Protein AF-0000000083545538 (afdb_homodimer)

Foldseek 3Di:
DDKDKDWDAPVRLVVQLVCVQVVVVVVCVVVVQACDPCRGRDPDPDNDSVSVSVVCCVLHVDPPAKTWIFIDDPNHTFWIWIKGAPPVDPPVWRIEGPDTDGDPVCPPVCSRLVHVLNVVVVDFIKYKYWDAPDPVCVVVVVVVCVSVCVSQVNAWDWDWDDDPVGIIIMIIDGVVPSD/DDKDKDWDAPVRLVVQLVCVQVVVVVVCVVVVQFCDPCRGRDPDPDNDSVSVSVVCCVLHVDPPAKTWIFIDDPNHTFWIWIKGAPPVDPPVWRIEGPDTDGDPVCPPVCSRLVHVLNVVVVDFIKYKYWDAPDPVCVVVVVVVCVSLCVSQVNAWDWDWDDDPVGIIIMIIDGCVVSD

pLDDT: mean 94.79, std 6.89, range [55.84, 98.94]

Nearest PDB structures (foldseek):
  3exn-assembly1_A  TM=6.900E-01  e=9.903E-06  Thermus thermophilus HB8
  1j4j-assembly2_B  TM=6.412E-01  e=3.364E-05  Pseudomonas amygdali pv. tabaci
  5wif-assembly1_B  TM=6.287E-01  e=2.436E-04  Yersinia pestis
  4y49-assembly3_O  TM=6.185E-01  e=1.621E-04  Saccharomyces cerevisiae
  3g8w-assembly1_A  TM=6.342E-01  e=3.662E-04  Staphylococcus epidermidis ATCC 12228

Structure (mmCIF, N/CA/C/O backbone):
data_AF-0000000083545538-model_v1
#
loop_
_entity.id
_entity.type
_entity.pdbx_description
1 polymer Acetyltransferase
#
loop_
_atom_site.group_PDB
_atom_site.id
_atom_site.type_symbol
_atom_site.label_atom_id
_atom_site.label_alt_id
_atom_site.label_comp_id
_atom_site.label_asym_id
_atom_site.label_entity_id
_atom_site.label_seq_id
_atom_site.pdbx_PDB_ins_code
_atom_site.Cartn_x
_atom_site.Cartn_y
_atom_site.Cartn_z
_atom_site.occupancy
_atom_site.B_iso_or_equiv
_atom_site.auth_seq_id
_atom_site.auth_comp_id
_atom_site.auth_asym_id
_atom_site.auth_atom_id
_atom_site.pdbx_PDB_model_num
ATOM 1 N N . MET A 1 1 ? 21.719 -8.836 -10.055 1 89.44 1 MET A N 1
ATOM 2 C CA . MET A 1 1 ? 20.359 -9.008 -9.547 1 89.44 1 MET A CA 1
ATOM 3 C C . MET A 1 1 ? 19.938 -10.469 -9.617 1 89.44 1 MET A C 1
ATOM 5 O O . MET A 1 1 ? 19.906 -11.062 -10.695 1 89.44 1 MET A O 1
ATOM 9 N N . LYS A 1 2 ? 19.844 -11.102 -8.422 1 97.25 2 LYS A N 1
ATOM 10 C CA . LYS A 1 2 ? 19.406 -12.492 -8.344 1 97.25 2 LYS A CA 1
ATOM 11 C C . LYS A 1 2 ? 17.938 -12.594 -7.965 1 97.25 2 LYS A C 1
ATOM 13 O O . LYS A 1 2 ? 17.516 -12.086 -6.918 1 97.25 2 LYS A O 1
ATOM 18 N N . ILE A 1 3 ? 17.125 -13.227 -8.82 1 98.44 3 ILE A N 1
ATOM 19 C CA . ILE A 1 3 ? 15.695 -13.406 -8.586 1 98.44 3 ILE A CA 1
ATOM 20 C C . ILE A 1 3 ? 15.406 -14.867 -8.258 1 98.44 3 ILE A C 1
ATOM 22 O O . ILE A 1 3 ? 15.859 -15.773 -8.961 1 98.44 3 ILE A O 1
ATOM 26 N N . ASN A 1 4 ? 14.766 -15.141 -7.184 1 98.19 4 ASN A N 1
ATOM 27 C CA . ASN A 1 4 ? 14.375 -16.5 -6.836 1 98.19 4 ASN A CA 1
ATOM 28 C C . ASN A 1 4 ? 12.977 -16.547 -6.215 1 98.19 4 ASN A C 1
ATOM 30 O O . ASN A 1 4 ? 12.531 -15.555 -5.625 1 98.19 4 ASN A O 1
ATOM 34 N N . THR A 1 5 ? 12.281 -17.578 -6.398 1 98.75 5 THR A N 1
ATOM 35 C CA . THR A 1 5 ? 10.992 -17.859 -5.777 1 98.75 5 THR A CA 1
ATOM 36 C C . THR A 1 5 ? 11.102 -19.016 -4.793 1 98.75 5 THR A C 1
ATOM 38 O O . THR A 1 5 ? 11.664 -20.062 -5.117 1 98.75 5 THR A O 1
ATOM 41 N N . VAL A 1 6 ? 10.648 -18.781 -3.572 1 98.44 6 VAL A N 1
ATOM 42 C CA . VAL A 1 6 ? 10.781 -19.781 -2.52 1 98.44 6 VAL A CA 1
ATOM 43 C C . VAL A 1 6 ? 9.422 -20.031 -1.867 1 98.44 6 VAL A C 1
ATOM 45 O O . VAL A 1 6 ? 8.695 -19.094 -1.552 1 98.44 6 VAL A O 1
ATOM 48 N N . LEU A 1 7 ? 9.102 -21.344 -1.726 1 98.56 7 LEU A N 1
ATOM 49 C CA . LEU A 1 7 ? 7.863 -21.688 -1.037 1 98.56 7 LEU A CA 1
ATOM 50 C C . LEU A 1 7 ? 7.906 -21.234 0.417 1 98.56 7 LEU A C 1
ATOM 52 O O . LEU A 1 7 ? 8.852 -21.547 1.145 1 98.56 7 LEU A O 1
ATOM 56 N N . ALA A 1 8 ? 6.895 -20.422 0.787 1 98.25 8 ALA A N 1
ATOM 57 C CA . ALA A 1 8 ? 6.824 -19.969 2.176 1 98.25 8 ALA A CA 1
ATOM 58 C C . ALA A 1 8 ? 6.508 -21.141 3.111 1 98.25 8 ALA A C 1
ATOM 60 O O . ALA A 1 8 ? 5.891 -22.125 2.699 1 98.25 8 ALA A O 1
ATOM 61 N N . ASN A 1 9 ? 7.023 -21.062 4.301 1 94.62 9 ASN A N 1
ATOM 62 C CA . ASN A 1 9 ? 6.711 -22.016 5.367 1 94.62 9 ASN A CA 1
ATOM 63 C C . ASN A 1 9 ? 6.281 -21.297 6.645 1 94.62 9 ASN A C 1
ATOM 65 O O . ASN A 1 9 ? 5.992 -20.094 6.617 1 94.62 9 ASN A O 1
ATOM 69 N N . ASN A 1 10 ? 6.148 -22.031 7.715 1 92.19 10 ASN A N 1
ATOM 70 C CA . ASN A 1 10 ? 5.672 -21.453 8.969 1 92.19 10 ASN A CA 1
ATOM 71 C C . ASN A 1 10 ? 6.586 -20.328 9.453 1 92.19 10 ASN A C 1
ATOM 73 O O . ASN A 1 10 ? 6.121 -19.359 10.055 1 92.19 10 ASN A O 1
ATOM 77 N N . GLU A 1 11 ? 7.84 -20.469 9.133 1 94.62 11 GLU A N 1
ATOM 78 C CA . GLU A 1 11 ? 8.828 -19.5 9.609 1 94.62 11 GLU A CA 1
ATOM 79 C C . GLU A 1 11 ? 8.852 -18.25 8.727 1 94.62 11 GLU A C 1
ATOM 81 O O . GLU A 1 11 ? 9.297 -17.188 9.156 1 94.62 11 GLU A O 1
ATOM 86 N N . THR A 1 12 ? 8.375 -18.375 7.484 1 97.31 12 THR A N 1
ATOM 87 C CA . THR A 1 12 ? 8.508 -17.25 6.566 1 97.31 12 THR A CA 1
ATOM 88 C C . THR A 1 12 ? 7.141 -16.766 6.105 1 97.31 12 THR A C 1
ATOM 90 O O . THR A 1 12 ? 7.043 -15.859 5.273 1 97.31 12 THR A O 1
ATOM 93 N N . SER A 1 13 ? 6.055 -17.359 6.68 1 97.94 13 SER A N 1
ATOM 94 C CA . SER A 1 13 ? 4.703 -17 6.277 1 97.94 13 SER A CA 1
ATOM 95 C C . SER A 1 13 ? 4.434 -15.516 6.539 1 97.94 13 SER A C 1
ATOM 97 O O . SER A 1 13 ? 3.688 -14.875 5.793 1 97.94 13 SER A O 1
ATOM 99 N N . ASN A 1 14 ? 5.121 -14.977 7.578 1 97.94 14 ASN A N 1
ATOM 100 C CA . ASN A 1 14 ? 4.906 -13.578 7.949 1 97.94 14 ASN A CA 1
ATOM 101 C C . ASN A 1 14 ? 5.324 -12.633 6.828 1 97.94 14 ASN A C 1
ATOM 103 O O . ASN A 1 14 ? 4.785 -11.531 6.707 1 97.94 14 ASN A O 1
ATOM 107 N N . ILE A 1 15 ? 6.258 -13.016 6.02 1 98.44 15 ILE A N 1
ATOM 108 C CA . ILE A 1 15 ? 6.734 -12.164 4.938 1 98.44 15 ILE A CA 1
ATOM 109 C C . ILE A 1 15 ? 5.59 -11.867 3.971 1 98.44 15 ILE A C 1
ATOM 111 O 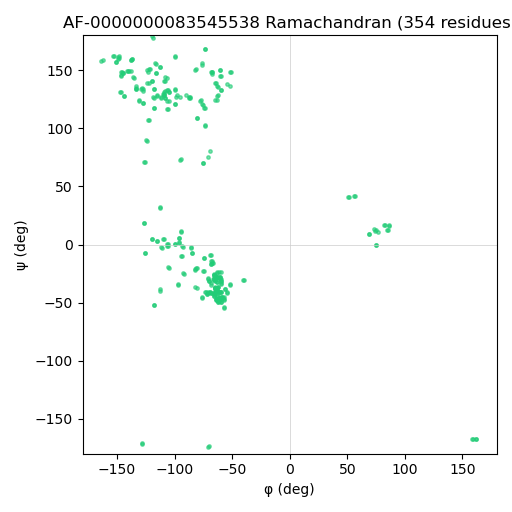O . ILE A 1 15 ? 5.355 -10.711 3.615 1 98.44 15 ILE A O 1
ATOM 115 N N . ILE A 1 16 ? 4.812 -12.883 3.586 1 98.69 16 ILE A N 1
ATOM 116 C CA . ILE A 1 16 ? 3.67 -12.695 2.697 1 98.69 16 ILE A CA 1
ATOM 117 C C . ILE A 1 16 ? 2.576 -11.906 3.422 1 98.69 16 ILE A C 1
ATOM 119 O O . ILE A 1 16 ? 2.002 -10.969 2.863 1 98.69 16 ILE A O 1
ATOM 123 N N . LYS A 1 17 ? 2.365 -12.25 4.656 1 98.31 17 LYS A N 1
ATOM 124 C CA . LYS A 1 17 ? 1.31 -11.609 5.434 1 98.31 17 LYS A CA 1
ATOM 125 C C . LYS A 1 17 ? 1.619 -10.133 5.66 1 98.31 17 LYS A C 1
ATOM 127 O O . LYS A 1 17 ? 0.707 -9.305 5.738 1 98.31 17 LYS A O 1
ATOM 132 N N . ASN A 1 18 ? 2.908 -9.781 5.727 1 98.5 18 ASN A N 1
ATOM 133 C CA . ASN A 1 18 ? 3.34 -8.398 5.906 1 98.5 18 ASN A CA 1
ATOM 134 C C . ASN A 1 18 ? 3.064 -7.559 4.664 1 98.5 18 ASN A C 1
ATOM 136 O O . ASN A 1 18 ? 2.791 -6.363 4.77 1 98.5 18 ASN A O 1
ATOM 140 N N . ILE A 1 19 ? 3.109 -8.172 3.459 1 98.44 19 ILE A N 1
ATOM 141 C CA . ILE A 1 19 ? 3.01 -7.34 2.266 1 98.44 19 ILE A CA 1
ATOM 142 C C . ILE A 1 19 ? 1.636 -7.516 1.625 1 98.44 19 ILE A C 1
ATOM 144 O O . ILE A 1 19 ? 1.286 -6.801 0.683 1 98.44 19 ILE A O 1
ATOM 148 N N . TYR A 1 20 ? 0.792 -8.398 2.232 1 98.38 20 TYR A N 1
ATOM 149 C CA . TYR A 1 20 ? -0.533 -8.688 1.695 1 98.38 20 TYR A CA 1
ATOM 150 C C . TYR A 1 20 ? -1.418 -7.445 1.74 1 98.38 20 TYR A C 1
ATOM 152 O O . TYR A 1 20 ? -2.098 -7.125 0.763 1 98.38 20 TYR A O 1
ATOM 160 N N . PRO A 1 21 ? -1.37 -6.645 2.852 1 98.12 21 PRO A N 1
ATOM 161 C CA . PRO A 1 21 ? -2.201 -5.438 2.844 1 98.12 21 PRO A CA 1
ATOM 162 C C . PRO A 1 21 ? -1.798 -4.453 1.749 1 98.12 21 PRO A C 1
ATOM 164 O O . PRO A 1 21 ? -2.645 -3.723 1.228 1 98.12 21 PRO A O 1
ATOM 167 N N . LEU A 1 22 ? -0.508 -4.414 1.437 1 98.56 22 LEU A N 1
ATOM 168 C CA . LEU A 1 22 ? -0.024 -3.551 0.365 1 98.56 22 LEU A CA 1
ATOM 169 C C . LEU A 1 22 ? -0.621 -3.963 -0.977 1 98.56 22 LEU A C 1
ATOM 171 O O . LEU A 1 22 ? -1.008 -3.109 -1.777 1 98.56 22 LEU A O 1
ATOM 175 N N . TYR A 1 23 ? -0.746 -5.293 -1.115 1 98.19 23 TYR A N 1
ATOM 176 C CA . TYR A 1 23 ? -1.358 -5.879 -2.301 1 98.19 23 TYR A CA 1
ATOM 177 C C . TYR A 1 23 ? -2.82 -5.465 -2.422 1 98.19 23 TYR A C 1
ATOM 179 O O . TYR A 1 23 ? -3.256 -5.008 -3.48 1 98.19 23 TYR A O 1
ATOM 187 N N . LEU A 1 24 ? -3.518 -5.566 -1.39 1 97.56 24 LEU A N 1
ATOM 188 C CA . LEU A 1 24 ? -4.938 -5.234 -1.391 1 97.56 24 LEU A CA 1
ATOM 189 C C . LEU A 1 24 ? -5.148 -3.75 -1.667 1 97.56 24 LEU A C 1
ATOM 191 O O . LEU A 1 24 ? -6.078 -3.375 -2.385 1 97.56 24 LEU A O 1
ATOM 195 N N . HIS A 1 25 ? -4.281 -2.951 -1.143 1 98.06 25 HIS A N 1
ATOM 196 C CA . HIS A 1 25 ? -4.355 -1.517 -1.396 1 98.06 25 HIS A CA 1
ATOM 197 C C . HIS A 1 25 ? -4.09 -1.201 -2.863 1 98.06 25 HIS A C 1
ATOM 199 O O . HIS A 1 25 ? -4.789 -0.38 -3.463 1 98.06 25 HIS A O 1
ATOM 205 N N . ASP A 1 26 ? -3.115 -1.844 -3.471 1 95.94 26 ASP A N 1
ATOM 206 C CA . ASP A 1 26 ? -2.848 -1.668 -4.895 1 95.94 26 ASP A CA 1
ATOM 207 C C . ASP A 1 26 ? -4.059 -2.064 -5.734 1 95.94 26 ASP A C 1
ATOM 209 O O . ASP A 1 26 ? -4.414 -1.368 -6.688 1 95.94 26 ASP A O 1
ATOM 213 N N . LEU A 1 27 ? -4.734 -3.174 -5.359 1 93.94 27 LEU A N 1
ATOM 214 C CA . LEU A 1 27 ? -5.902 -3.658 -6.082 1 93.94 27 LEU A CA 1
ATOM 215 C C . LEU A 1 27 ? -7.051 -2.656 -5.996 1 93.94 27 LEU A C 1
ATOM 217 O O . LEU A 1 27 ? -7.836 -2.521 -6.934 1 93.94 27 LEU A O 1
ATOM 221 N N . SER A 1 28 ? -7.102 -1.959 -4.914 1 94.31 28 SER A N 1
ATOM 222 C CA . SER A 1 28 ? -8.211 -1.039 -4.672 1 94.31 28 SER A CA 1
ATOM 223 C C . SER A 1 28 ? -8.203 0.114 -5.668 1 94.31 28 SER A C 1
ATOM 225 O O . SER A 1 28 ? -9.234 0.748 -5.902 1 94.31 28 SER A O 1
ATOM 227 N N . GLU A 1 29 ? -7.016 0.437 -6.191 1 88.19 29 GLU A N 1
ATOM 228 C CA . GLU A 1 29 ? -6.926 1.468 -7.219 1 88.19 29 GLU A CA 1
ATOM 229 C C . GLU A 1 29 ? -7.746 1.09 -8.453 1 88.19 29 GLU A C 1
ATOM 231 O O . GLU A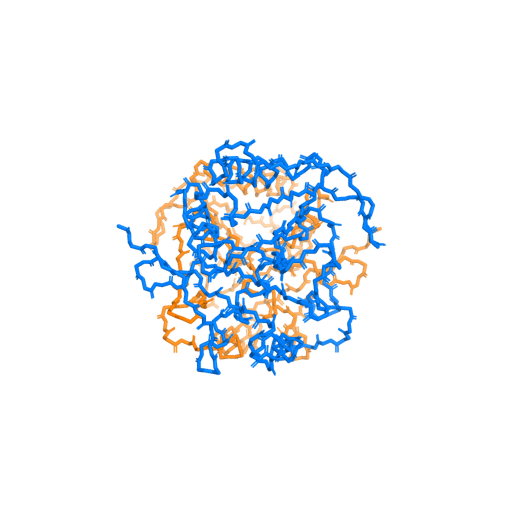 1 29 ? -8.328 1.956 -9.109 1 88.19 29 GLU A O 1
ATOM 236 N N . HIS A 1 30 ? -7.918 -0.217 -8.703 1 85.44 30 HIS A N 1
ATOM 237 C CA . HIS A 1 30 ? -8.578 -0.724 -9.898 1 85.44 30 HIS A CA 1
ATOM 238 C C . HIS A 1 30 ? -10.039 -1.052 -9.625 1 85.44 30 HIS A C 1
ATOM 240 O O . HIS A 1 30 ? -10.906 -0.818 -10.477 1 85.44 30 HIS A O 1
ATOM 246 N N . TYR A 1 31 ? -10.289 -1.504 -8.422 1 87.69 31 TYR A N 1
ATOM 247 C CA . TYR A 1 31 ? -11.617 -2.047 -8.141 1 87.69 31 TYR A CA 1
ATOM 248 C C . TYR A 1 31 ? -12.438 -1.076 -7.301 1 87.69 31 TYR A C 1
ATOM 250 O O . TYR A 1 31 ? -13.656 -1.206 -7.211 1 87.69 31 TYR A O 1
ATOM 258 N N . GLY A 1 32 ? -11.75 -0.181 -6.66 1 89.81 32 GLY A N 1
ATOM 259 C CA . GLY A 1 32 ? -12.445 0.835 -5.891 1 89.81 32 GLY A CA 1
ATOM 260 C C . GLY A 1 32 ? -12.812 0.376 -4.488 1 89.81 32 GLY A C 1
ATOM 261 O O . GLY A 1 32 ? -13.547 1.062 -3.777 1 89.81 32 GLY A O 1
ATOM 262 N N . ASP A 1 33 ? -12.211 -0.774 -4.082 1 93.56 33 ASP A N 1
ATOM 263 C CA . ASP A 1 33 ? -12.516 -1.287 -2.75 1 93.56 33 ASP A CA 1
ATOM 264 C C . ASP A 1 33 ? -12.031 -0.325 -1.668 1 93.56 33 ASP A C 1
ATOM 266 O O . ASP A 1 33 ? -10.945 0.246 -1.78 1 93.56 33 ASP A O 1
ATOM 270 N N . ILE A 1 34 ? -12.867 -0.185 -0.679 1 95.06 34 ILE A N 1
ATOM 271 C CA . ILE A 1 34 ? -12.484 0.652 0.455 1 95.06 34 ILE A CA 1
ATOM 272 C C . ILE A 1 34 ? -12.297 -0.216 1.697 1 95.06 34 ILE A C 1
ATOM 274 O O . ILE A 1 34 ? -12.859 -1.313 1.785 1 95.06 34 ILE A O 1
ATOM 278 N N . PRO A 1 35 ? -11.477 0.198 2.635 1 96.5 35 PRO A N 1
ATOM 279 C CA . PRO A 1 35 ? -11.289 -0.59 3.855 1 96.5 35 PRO A CA 1
ATOM 280 C C . PRO A 1 35 ? -12.484 -0.508 4.805 1 96.5 35 PRO A C 1
ATOM 282 O O . PRO A 1 35 ? -13.414 0.259 4.559 1 96.5 35 PRO A O 1
ATOM 285 N N . ASN A 1 36 ? -12.484 -1.359 5.789 1 96.94 36 ASN A N 1
ATOM 286 C CA . ASN A 1 36 ? -13.492 -1.323 6.844 1 96.94 36 ASN A CA 1
ATOM 287 C C . ASN A 1 36 ? -13.297 -0.118 7.762 1 96.94 36 ASN A C 1
ATOM 289 O O . ASN A 1 36 ? -12.469 0.75 7.484 1 96.94 36 ASN A O 1
ATOM 293 N N . GLU A 1 37 ? -14.039 -0.001 8.828 1 96.75 37 GLU A N 1
ATOM 294 C CA . GLU A 1 37 ? -14.086 1.183 9.68 1 96.75 37 GLU A CA 1
ATOM 295 C C . GLU A 1 37 ? -12.773 1.373 10.438 1 96.75 37 GLU A C 1
ATOM 297 O O . GLU A 1 37 ? -12.539 2.426 11.031 1 96.75 37 GLU A O 1
ATOM 302 N N . TYR A 1 38 ? -11.875 0.395 10.383 1 97.5 38 TYR A N 1
ATOM 303 C CA . TYR A 1 38 ? -10.586 0.487 11.062 1 97.5 38 TYR A CA 1
ATOM 304 C C . TYR A 1 38 ? -9.445 0.645 10.07 1 97.5 38 TYR A C 1
ATOM 306 O O . TYR A 1 38 ? -8.273 0.578 10.438 1 97.5 38 TYR A O 1
ATOM 314 N N . GLY A 1 39 ? -9.758 0.779 8.758 1 97.56 39 GLY A N 1
ATOM 315 C CA . GLY A 1 39 ? -8.719 0.984 7.754 1 97.56 39 GLY A CA 1
ATOM 316 C C . GLY A 1 39 ? -8.125 -0.311 7.234 1 97.56 39 GLY A C 1
ATOM 317 O O . GLY A 1 39 ? -7.027 -0.317 6.68 1 97.56 39 GLY A O 1
ATOM 318 N N . ILE A 1 40 ? -8.789 -1.396 7.469 1 97.56 40 ILE A N 1
ATOM 319 C CA . ILE A 1 40 ? -8.344 -2.715 7.031 1 97.56 40 ILE A CA 1
ATOM 320 C C . ILE A 1 40 ? -9.18 -3.176 5.844 1 97.56 40 ILE A C 1
ATOM 322 O O . ILE A 1 40 ? -10.406 -3.1 5.875 1 97.56 40 ILE A O 1
ATOM 326 N N . TYR A 1 41 ? -8.5 -3.648 4.793 1 96.81 41 TYR A N 1
ATOM 327 C CA . TYR A 1 41 ? -9.211 -4.141 3.619 1 96.81 41 TYR A CA 1
ATOM 328 C C . TYR A 1 41 ? -9.82 -5.512 3.885 1 96.81 41 TYR A C 1
ATOM 330 O O . TYR A 1 41 ? -9.344 -6.523 3.363 1 96.81 41 TYR A O 1
ATOM 338 N N . GLU A 1 42 ? -10.789 -5.566 4.676 1 93.94 42 GLU A N 1
ATOM 339 C CA . GLU A 1 42 ? -11.625 -6.711 5.023 1 93.94 42 GLU A CA 1
ATOM 340 C C . GLU A 1 42 ? -13.062 -6.285 5.297 1 93.94 42 GLU A C 1
ATOM 342 O O . GLU A 1 42 ? -13.305 -5.191 5.816 1 93.94 42 GLU A O 1
ATOM 347 N N . GLU A 1 43 ? -13.938 -7.164 4.906 1 89.5 43 GLU A N 1
ATOM 348 C CA . GLU A 1 43 ? -15.336 -6.859 5.172 1 89.5 43 GLU A CA 1
ATOM 349 C C . GLU A 1 43 ? -15.656 -6.977 6.66 1 89.5 43 GLU A C 1
ATOM 351 O O . GLU A 1 43 ? -16.391 -6.145 7.211 1 89.5 43 GLU A O 1
ATOM 356 N N . GLU A 1 44 ? -15.148 -7.996 7.281 1 90.62 44 GLU A N 1
ATOM 357 C CA . GLU A 1 44 ? -15.359 -8.203 8.711 1 90.62 44 GLU A CA 1
ATOM 358 C C . GLU A 1 44 ? -14.648 -7.137 9.531 1 90.62 44 GLU A C 1
ATOM 360 O O . GLU A 1 44 ? -13.625 -6.605 9.117 1 90.62 44 GLU A O 1
ATOM 365 N N . PRO A 1 45 ? -15.32 -6.848 10.641 1 92.06 45 PRO A N 1
ATOM 366 C CA . PRO A 1 45 ? -14.711 -5.824 11.492 1 92.06 45 PRO A CA 1
ATOM 367 C C . PRO A 1 45 ? -13.422 -6.305 12.164 1 92.06 45 PRO A C 1
ATOM 369 O O . PRO A 1 45 ? -13.461 -6.832 13.281 1 92.06 45 PRO A O 1
ATOM 372 N N . MET A 1 46 ? -12.422 -6.262 11.445 1 94.12 46 MET A N 1
ATOM 373 C CA . MET A 1 46 ? -11.086 -6.535 11.961 1 94.12 46 MET A CA 1
ATOM 374 C C . MET A 1 46 ? -10.375 -5.242 12.344 1 94.12 46 MET A C 1
ATOM 376 O O . MET A 1 46 ? -10.219 -4.344 11.516 1 94.12 46 MET A O 1
ATOM 380 N N . LYS A 1 47 ? -9.898 -5.203 13.539 1 96 47 LYS A N 1
ATOM 381 C CA . LYS A 1 47 ? -9.453 -3.928 14.094 1 96 47 LYS A CA 1
ATOM 382 C C . LYS A 1 47 ? -7.973 -3.689 13.828 1 96 47 LYS A C 1
ATOM 384 O O . LYS A 1 47 ? -7.512 -2.547 13.844 1 96 47 LYS A O 1
ATOM 389 N N . THR A 1 48 ? -7.223 -4.809 13.641 1 96.62 48 THR A N 1
ATOM 390 C CA . THR A 1 48 ? -5.777 -4.66 13.531 1 96.62 48 THR A CA 1
ATOM 391 C C . THR A 1 48 ? -5.23 -5.527 12.398 1 96.62 48 THR A C 1
ATOM 393 O O . THR A 1 48 ? -5.863 -6.512 12 1 96.62 48 THR A O 1
ATOM 396 N N . LEU A 1 49 ? -4.051 -5.188 11.914 1 95.94 49 LEU A N 1
ATOM 397 C CA . LEU A 1 49 ? -3.373 -5.969 10.883 1 95.94 49 LEU A CA 1
ATOM 398 C C . LEU A 1 49 ? -2.986 -7.348 11.414 1 95.94 49 LEU A C 1
ATOM 400 O O . LEU A 1 49 ? -2.971 -8.328 10.656 1 95.94 49 LEU A O 1
ATOM 404 N N . ALA A 1 50 ? -2.744 -7.453 12.688 1 94.5 50 ALA A N 1
ATOM 405 C CA . ALA A 1 50 ? -2.467 -8.742 13.312 1 94.5 50 ALA A CA 1
ATOM 406 C C . ALA A 1 50 ? -3.65 -9.695 13.148 1 94.5 50 ALA A C 1
ATOM 408 O O . ALA A 1 50 ? -3.467 -10.891 12.898 1 94.5 50 ALA A O 1
ATOM 409 N N . GLU A 1 51 ? -4.805 -9.156 13.312 1 95.06 51 GLU A N 1
ATOM 410 C CA . GLU A 1 51 ? -6.004 -9.969 13.125 1 95.06 51 GLU A CA 1
ATOM 411 C C . GLU A 1 51 ? -6.137 -10.422 11.672 1 95.06 51 GLU A C 1
ATOM 413 O O . GLU A 1 51 ? -6.57 -11.547 11.406 1 95.06 51 GLU A O 1
ATOM 418 N N . GLN A 1 52 ? -5.789 -9.602 10.75 1 94.88 52 GLN A N 1
ATOM 419 C CA . GLN A 1 52 ? -5.887 -9.93 9.328 1 94.88 52 GLN A CA 1
ATOM 420 C C . GLN A 1 52 ? -4.938 -11.062 8.961 1 94.88 52 GLN A C 1
ATOM 422 O O . GLN A 1 52 ? -5.203 -11.828 8.031 1 94.88 52 GLN A O 1
ATOM 427 N N . TYR A 1 53 ? -3.82 -11.219 9.734 1 94.56 53 TYR A N 1
ATOM 428 C CA . TYR A 1 53 ? -2.891 -12.328 9.531 1 94.56 53 TYR A CA 1
ATOM 429 C C . TYR A 1 53 ? -3.627 -13.656 9.508 1 94.56 53 TYR A C 1
ATOM 431 O O . TYR A 1 53 ? -3.287 -14.547 8.727 1 94.56 53 TYR A O 1
ATOM 439 N N . GLU A 1 54 ? -4.621 -13.711 10.289 1 93.06 54 GLU A N 1
ATOM 440 C CA . GLU A 1 54 ? -5.32 -14.984 10.469 1 93.06 54 GLU A CA 1
ATOM 441 C C . GLU A 1 54 ? -6.105 -15.359 9.219 1 93.06 54 GLU A C 1
ATOM 443 O O . GLU A 1 54 ? -6.277 -16.547 8.922 1 93.06 54 GLU A O 1
ATOM 448 N N . VAL A 1 55 ? -6.535 -14.383 8.492 1 92.75 55 VAL A N 1
ATOM 449 C CA . VAL A 1 55 ? -7.312 -14.594 7.277 1 92.75 55 VAL A CA 1
ATOM 450 C C . VAL A 1 55 ? -6.449 -15.297 6.23 1 92.75 55 VAL A C 1
ATOM 452 O O . VAL A 1 55 ? -6.953 -16.094 5.438 1 92.75 55 VAL A O 1
ATOM 455 N N . GLN A 1 56 ? -5.164 -15.117 6.293 1 94.25 56 GLN A N 1
ATOM 456 C CA . GLN A 1 56 ? -4.254 -15.633 5.277 1 94.25 56 GLN A CA 1
ATOM 457 C C . GLN A 1 56 ? -3.719 -17.016 5.668 1 94.25 56 GLN A C 1
ATOM 459 O O . GLN A 1 56 ? -2.996 -17.641 4.898 1 94.25 56 GLN A O 1
ATOM 464 N N . ASN A 1 57 ? -4.105 -17.5 6.82 1 95.81 57 ASN A N 1
ATOM 465 C CA . ASN A 1 57 ? -3.535 -18.734 7.371 1 95.81 57 ASN A CA 1
ATOM 466 C C . ASN A 1 57 ? -3.791 -19.922 6.461 1 95.81 57 ASN A C 1
ATOM 468 O O . ASN A 1 57 ? -2.982 -20.859 6.406 1 95.81 57 ASN A O 1
ATOM 472 N N . ILE A 1 58 ? -4.836 -19.859 5.762 1 95.31 58 ILE A N 1
ATOM 473 C CA . ILE A 1 58 ? -5.23 -21 4.961 1 95.31 58 ILE A CA 1
ATOM 474 C C . ILE A 1 58 ? -4.129 -21.344 3.955 1 95.31 58 ILE A C 1
ATOM 476 O O . ILE A 1 58 ? -3.887 -22.516 3.656 1 95.31 58 ILE A O 1
ATOM 480 N N . TRP A 1 59 ? -3.414 -20.359 3.471 1 97.31 59 TRP A N 1
ATOM 481 C CA . TRP A 1 59 ? -2.387 -20.547 2.451 1 97.31 59 TRP A CA 1
ATOM 482 C C . TRP A 1 59 ? -1.21 -21.344 3 1 97.31 59 TRP A C 1
ATOM 484 O O . TRP A 1 59 ? -0.418 -21.906 2.236 1 97.31 59 TRP A O 1
ATOM 494 N N . PHE A 1 60 ? -1.169 -21.422 4.309 1 96.69 60 PHE A N 1
ATOM 495 C CA . PHE A 1 60 ? -0.005 -22.047 4.938 1 96.69 60 PHE A CA 1
ATOM 496 C C . PHE A 1 60 ? -0.396 -23.328 5.664 1 96.69 60 PHE A C 1
ATOM 498 O O . PHE A 1 60 ? 0.457 -24 6.246 1 96.69 60 PHE A O 1
ATOM 505 N N . GLU A 1 61 ? -1.634 -23.656 5.543 1 95.62 61 GLU A N 1
ATOM 506 C CA . GLU A 1 61 ? -2.158 -24.797 6.293 1 95.62 61 GLU A CA 1
ATOM 507 C C . GLU A 1 61 ? -2.512 -25.953 5.367 1 95.62 61 GLU A C 1
ATOM 509 O O . GLU A 1 61 ? -2.979 -27 5.82 1 95.62 61 GLU A O 1
ATOM 514 N N . LYS A 1 62 ? -2.381 -25.812 4.074 1 95.88 62 LYS A N 1
ATOM 515 C CA . LYS A 1 62 ? -2.748 -26.844 3.111 1 95.88 62 LYS A CA 1
ATOM 516 C C . LYS A 1 62 ? -1.584 -27.172 2.18 1 95.88 62 LYS A C 1
ATOM 518 O O . LYS A 1 62 ? -1.668 -26.938 0.971 1 95.88 62 LYS A O 1
ATOM 523 N N . PRO A 1 63 ? -0.521 -27.875 2.781 1 95.06 63 PRO A N 1
ATOM 524 C CA . PRO A 1 63 ? 0.614 -28.234 1.933 1 95.06 63 PRO A CA 1
ATOM 525 C C . PRO A 1 63 ? 0.212 -29.141 0.768 1 95.06 63 PRO A C 1
ATOM 527 O O . PRO A 1 63 ? -0.678 -29.984 0.912 1 95.06 63 PRO A O 1
ATOM 530 N N . ASN A 1 64 ? 0.817 -29.016 -0.366 1 96.25 64 ASN A N 1
ATOM 531 C CA . ASN A 1 64 ? 0.626 -29.797 -1.583 1 96.25 64 ASN A CA 1
ATOM 532 C C . ASN A 1 64 ? -0.671 -29.422 -2.293 1 96.25 64 ASN A C 1
ATOM 534 O O . ASN A 1 64 ? -1.061 -30.062 -3.266 1 96.25 64 ASN A O 1
ATOM 538 N N . VAL A 1 65 ? -1.422 -28.484 -1.713 1 97.94 65 VAL A N 1
ATOM 539 C CA . VAL A 1 65 ? -2.65 -28 -2.33 1 97.94 65 VAL A CA 1
ATOM 540 C C . VAL A 1 65 ? -2.518 -26.5 -2.646 1 97.94 65 VAL A C 1
ATOM 542 O O . VAL A 1 65 ? -2.877 -26.062 -3.738 1 97.94 65 VAL A O 1
ATOM 545 N N . LEU A 1 66 ? -2.135 -25.734 -1.65 1 98.56 66 LEU A N 1
ATOM 546 C CA . LEU A 1 66 ? -1.885 -24.297 -1.769 1 98.56 66 LEU A CA 1
ATOM 547 C C . LEU A 1 66 ? -0.394 -24 -1.656 1 98.56 66 LEU A C 1
ATOM 549 O O . LEU A 1 66 ? 0.28 -24.516 -0.758 1 98.56 66 LEU A O 1
ATOM 553 N N . PHE A 1 67 ? 0.123 -23.25 -2.613 1 98.81 67 PHE A N 1
ATOM 554 C CA . PHE A 1 67 ? 1.559 -23.016 -2.707 1 98.81 67 PHE A CA 1
ATOM 555 C C . PHE A 1 67 ? 1.861 -21.516 -2.705 1 98.81 67 PHE A C 1
ATOM 557 O O . PHE A 1 67 ? 1.911 -20.891 -3.764 1 98.81 67 PHE A O 1
ATOM 564 N N . PRO A 1 68 ? 2.047 -20.938 -1.507 1 98.88 68 PRO A N 1
ATOM 565 C CA . PRO A 1 68 ? 2.443 -19.531 -1.409 1 98.88 68 PRO A CA 1
ATOM 566 C C . PRO A 1 68 ? 3.941 -19.328 -1.624 1 98.88 68 PRO A C 1
ATOM 568 O O . PRO A 1 68 ? 4.746 -19.656 -0.753 1 98.88 68 PRO A O 1
ATOM 571 N N . TYR A 1 69 ? 4.297 -18.75 -2.74 1 98.88 69 TYR A N 1
ATOM 572 C CA . TYR A 1 69 ? 5.703 -18.5 -3.043 1 98.88 69 TYR A CA 1
ATOM 573 C C . TYR A 1 69 ? 6.07 -17.047 -2.75 1 98.88 69 TYR A C 1
ATOM 575 O O . TYR A 1 69 ? 5.344 -16.125 -3.133 1 98.88 69 TYR A O 1
ATOM 583 N N . ILE A 1 70 ? 7.191 -16.875 -2.076 1 98.88 70 ILE A N 1
ATOM 584 C CA . ILE A 1 70 ? 7.809 -15.562 -1.9 1 98.88 70 ILE A CA 1
ATOM 585 C C . ILE A 1 70 ? 8.742 -15.266 -3.072 1 98.88 70 ILE A C 1
ATOM 587 O O . ILE A 1 70 ? 9.547 -16.109 -3.461 1 98.88 70 ILE A O 1
ATOM 591 N N . ILE A 1 71 ? 8.57 -14.164 -3.717 1 98.88 71 ILE A N 1
ATOM 592 C CA . ILE A 1 71 ? 9.516 -13.672 -4.711 1 98.88 71 ILE A CA 1
ATOM 593 C C . ILE A 1 71 ? 10.617 -12.859 -4.023 1 98.88 71 ILE A C 1
ATOM 595 O O . ILE A 1 71 ? 10.328 -11.922 -3.277 1 98.88 71 ILE A O 1
ATOM 599 N N . ARG A 1 72 ? 11.875 -13.195 -4.281 1 98.69 72 ARG A N 1
ATOM 600 C CA . ARG A 1 72 ? 13 -12.5 -3.672 1 98.69 72 ARG A CA 1
ATOM 601 C C . ARG A 1 72 ? 13.945 -11.945 -4.734 1 98.69 72 ARG A C 1
ATOM 603 O O . ARG A 1 72 ? 14.164 -12.578 -5.77 1 98.69 72 ARG A O 1
ATOM 610 N N . VAL A 1 73 ? 14.398 -10.766 -4.484 1 98.31 73 VAL A N 1
ATOM 611 C CA . VAL A 1 73 ? 15.469 -10.148 -5.258 1 98.31 73 VAL A CA 1
ATOM 612 C C . VAL A 1 73 ? 16.672 -9.875 -4.355 1 98.31 73 VAL A C 1
ATOM 614 O O . VAL A 1 73 ? 16.562 -9.133 -3.377 1 98.31 73 VAL A O 1
ATOM 617 N N . ASP A 1 74 ? 17.797 -10.516 -4.668 1 96.88 74 ASP A N 1
ATOM 618 C CA . ASP A 1 74 ? 18.984 -10.406 -3.84 1 96.88 74 ASP A CA 1
ATOM 619 C C . ASP A 1 74 ? 18.672 -10.68 -2.373 1 96.88 74 ASP A C 1
ATOM 621 O O . ASP A 1 74 ? 19.031 -9.898 -1.495 1 96.88 74 ASP A O 1
ATOM 625 N N . ASP A 1 75 ? 17.859 -11.656 -2.17 1 94.81 75 ASP A N 1
ATOM 626 C CA . ASP A 1 75 ? 17.531 -12.25 -0.879 1 94.81 75 ASP A CA 1
ATOM 627 C C . ASP A 1 75 ? 16.609 -11.352 -0.071 1 94.81 75 ASP A C 1
ATOM 629 O O . ASP A 1 75 ? 16.406 -11.562 1.126 1 94.81 75 ASP A O 1
ATOM 633 N N . LYS A 1 76 ? 16.031 -10.336 -0.693 1 96.06 76 LYS A N 1
ATOM 634 C CA . LYS A 1 76 ? 15.016 -9.492 -0.071 1 96.06 76 LYS A CA 1
ATOM 635 C C . LYS A 1 76 ? 13.641 -9.75 -0.683 1 96.06 76 LYS A C 1
ATOM 637 O O . LYS A 1 76 ? 13.523 -9.977 -1.888 1 96.06 76 LYS A O 1
ATOM 642 N N . PRO A 1 77 ? 12.656 -9.742 0.232 1 97.94 77 PRO A N 1
ATOM 643 C CA . PRO A 1 77 ? 11.312 -9.953 -0.312 1 97.94 77 PRO A CA 1
ATOM 644 C C . PRO A 1 77 ? 10.922 -8.883 -1.329 1 97.94 77 PRO A C 1
ATOM 646 O O . PRO A 1 77 ? 11.094 -7.688 -1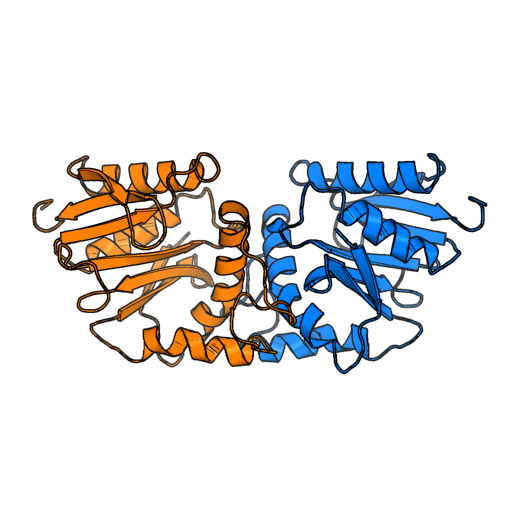.077 1 97.94 77 PRO A O 1
ATOM 649 N N . ALA A 1 78 ? 10.383 -9.305 -2.484 1 98.62 78 ALA A N 1
ATOM 650 C CA . ALA A 1 78 ? 10.008 -8.398 -3.566 1 98.62 78 ALA A CA 1
ATOM 651 C C . ALA A 1 78 ? 8.555 -8.594 -3.971 1 98.62 78 ALA A C 1
ATOM 653 O O . ALA A 1 78 ? 8.008 -7.82 -4.762 1 98.62 78 ALA A O 1
ATOM 654 N N . GLY A 1 79 ? 7.875 -9.562 -3.479 1 98.81 79 GLY A N 1
ATOM 655 C CA . GLY A 1 79 ? 6.5 -9.875 -3.824 1 98.81 79 GLY A CA 1
ATOM 656 C C . GLY A 1 79 ? 6.121 -11.312 -3.502 1 98.81 79 GLY A C 1
ATOM 657 O O . GLY A 1 79 ? 6.789 -11.977 -2.705 1 98.81 79 GLY A O 1
ATOM 658 N N . PHE A 1 80 ? 4.934 -11.742 -4.059 1 98.94 80 PHE A N 1
ATOM 659 C CA . PHE A 1 80 ? 4.516 -13.125 -3.863 1 98.94 80 PHE A CA 1
ATOM 660 C C . PHE A 1 80 ? 3.67 -13.609 -5.039 1 98.94 80 PHE A C 1
ATOM 662 O O . PHE A 1 80 ? 3.174 -12.797 -5.824 1 98.94 80 PHE A O 1
ATOM 669 N N . ILE A 1 81 ? 3.615 -14.844 -5.23 1 98.88 81 ILE A N 1
ATOM 670 C CA . ILE A 1 81 ? 2.703 -15.523 -6.141 1 98.88 81 ILE A CA 1
ATOM 671 C C . ILE A 1 81 ? 2.025 -16.688 -5.414 1 98.88 81 ILE A C 1
ATOM 673 O O . ILE A 1 81 ? 2.697 -17.516 -4.793 1 98.88 81 ILE A O 1
ATOM 677 N N . LEU A 1 82 ? 0.702 -16.703 -5.383 1 98.81 82 LEU A N 1
ATOM 678 C CA . LEU A 1 82 ? -0.083 -17.719 -4.684 1 98.81 82 LEU A CA 1
ATOM 679 C C . LEU A 1 82 ? -0.726 -18.688 -5.672 1 98.81 82 LEU A C 1
ATOM 681 O O . LEU A 1 82 ? -1.56 -18.281 -6.488 1 98.81 82 LEU A O 1
ATOM 685 N N . ILE A 1 83 ? -0.349 -19.922 -5.598 1 98.88 83 ILE A N 1
ATOM 686 C CA . ILE A 1 83 ? -0.818 -20.938 -6.531 1 98.88 83 ILE A CA 1
ATOM 687 C C . ILE A 1 83 ? -1.779 -21.891 -5.816 1 98.88 83 ILE A C 1
ATOM 689 O O . ILE A 1 83 ? -1.497 -22.344 -4.707 1 98.88 83 ILE A O 1
ATOM 693 N N . ALA A 1 84 ? -2.863 -22.109 -6.422 1 98.62 84 ALA A N 1
ATOM 694 C CA . ALA A 1 84 ? -3.848 -23.031 -5.863 1 98.62 84 ALA A CA 1
ATOM 695 C C . ALA A 1 84 ? -4.047 -24.234 -6.77 1 98.62 84 ALA A C 1
ATOM 697 O O . ALA A 1 84 ? -3.859 -24.141 -7.984 1 98.62 84 ALA A O 1
ATOM 698 N N . THR A 1 85 ? -4.328 -25.344 -6.234 1 98.44 85 THR A N 1
ATOM 699 C CA . THR A 1 85 ? -4.797 -26.531 -6.934 1 98.44 85 THR A CA 1
ATOM 700 C C . THR A 1 85 ? -6.18 -26.953 -6.434 1 98.44 85 THR A C 1
ATOM 702 O O . THR A 1 85 ? -6.785 -26.25 -5.625 1 98.44 85 THR A O 1
ATOM 705 N N . ALA A 1 86 ? -6.691 -28.016 -7.012 1 96.81 86 ALA A N 1
ATOM 706 C CA . ALA A 1 86 ? -8 -28.484 -6.582 1 96.81 86 ALA A CA 1
ATOM 707 C C . ALA A 1 86 ? -8.031 -28.719 -5.07 1 96.81 86 ALA A C 1
ATOM 709 O O . ALA A 1 86 ? -7.066 -29.203 -4.492 1 96.81 86 ALA A O 1
ATOM 710 N N . PRO A 1 87 ? -9.094 -28.328 -4.363 1 97.25 87 PRO A N 1
ATOM 711 C CA . PRO A 1 87 ? -10.383 -27.828 -4.836 1 97.25 87 PRO A CA 1
ATOM 712 C C . PRO A 1 87 ? -10.438 -26.297 -4.891 1 97.25 87 PRO A C 1
ATOM 714 O O . PRO A 1 87 ? -11.508 -25.734 -5.113 1 97.25 87 PRO A O 1
ATOM 717 N N . TYR A 1 88 ? -9.305 -25.625 -4.75 1 96.44 88 TYR A N 1
ATOM 718 C CA . TYR A 1 88 ? -9.281 -24.172 -4.672 1 96.44 88 TYR A CA 1
ATOM 719 C C . TYR A 1 88 ? -8.992 -23.562 -6.035 1 96.44 88 TYR A C 1
ATOM 721 O O . TYR A 1 88 ? -8.766 -22.359 -6.145 1 96.44 88 TYR A O 1
ATOM 729 N N . ALA A 1 89 ? -8.914 -24.328 -7.051 1 96.31 89 ALA A N 1
ATOM 730 C CA . ALA A 1 89 ? -8.688 -23.906 -8.43 1 96.31 89 ALA A CA 1
ATOM 731 C C . ALA A 1 89 ? -9.883 -24.25 -9.312 1 96.31 89 ALA A C 1
ATOM 733 O O . ALA A 1 89 ? -10.703 -25.109 -8.969 1 96.31 89 ALA A O 1
ATOM 734 N N . PRO A 1 90 ? -10.008 -23.469 -10.43 1 94 90 PRO A N 1
ATOM 735 C CA . PRO A 1 90 ? -11.031 -23.891 -11.398 1 94 90 PRO A CA 1
ATOM 736 C C . PRO A 1 90 ? -10.906 -25.359 -11.781 1 94 90 PRO A C 1
ATOM 738 O O . PRO A 1 90 ? -9.789 -25.875 -11.898 1 94 90 PRO A O 1
ATOM 741 N N . LYS A 1 91 ? -12 -26.016 -12.078 1 94.31 91 LYS A N 1
ATOM 742 C CA . LYS A 1 91 ? -12.031 -27.438 -12.398 1 94.31 91 LYS A CA 1
ATOM 743 C C . LYS A 1 91 ? -11.234 -27.734 -13.664 1 94.31 91 LYS A C 1
ATOM 745 O O . LYS A 1 91 ? -10.711 -28.828 -13.828 1 94.31 91 LYS A O 1
ATOM 750 N N . THR A 1 92 ? -11.078 -26.812 -14.469 1 93.62 92 THR A N 1
ATOM 751 C CA . THR A 1 92 ? -10.453 -27 -15.773 1 93.62 92 THR A CA 1
ATOM 752 C C . THR A 1 92 ? -8.938 -26.922 -15.664 1 93.62 92 THR A C 1
ATOM 754 O O . THR A 1 92 ? -8.227 -27.172 -16.641 1 93.62 92 THR A O 1
ATOM 757 N N . SER A 1 93 ? -8.438 -26.562 -14.516 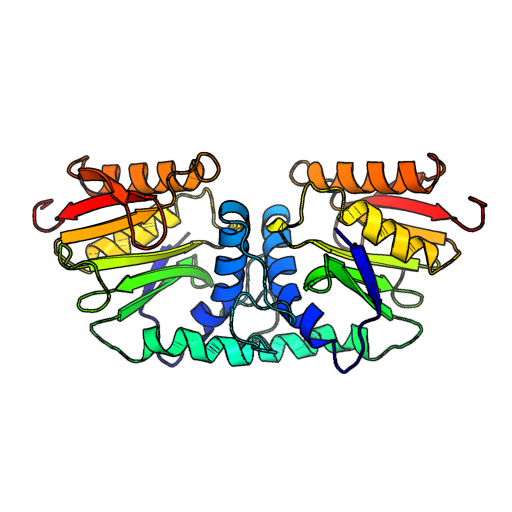1 96.31 93 SER A N 1
ATOM 758 C CA . SER A 1 93 ? -6.996 -26.359 -14.406 1 96.31 93 SER A CA 1
ATOM 759 C C . SER A 1 93 ? -6.395 -27.234 -13.305 1 96.31 93 SER A C 1
ATOM 761 O O . SER A 1 93 ? -7.09 -27.609 -12.352 1 96.31 93 SER A O 1
ATOM 763 N N . ASP A 1 94 ? -5.148 -27.625 -13.469 1 98.19 94 ASP A N 1
ATOM 764 C CA . ASP A 1 94 ? -4.367 -28.281 -12.422 1 98.19 94 ASP A CA 1
ATOM 765 C C . ASP A 1 94 ? -3.77 -27.266 -11.461 1 98.19 94 ASP A C 1
ATOM 767 O O . ASP A 1 94 ? -3.678 -27.516 -10.258 1 98.19 94 ASP A O 1
ATOM 771 N N . TYR A 1 95 ? -3.367 -26.141 -12.016 1 98.56 95 TYR A N 1
ATOM 772 C CA . TYR A 1 95 ? -2.729 -25.062 -11.266 1 98.56 95 TYR A CA 1
ATOM 773 C C . TYR A 1 95 ? -3.338 -23.703 -11.625 1 98.56 95 TYR A C 1
ATOM 775 O O . TYR A 1 95 ? -3.576 -23.422 -12.797 1 98.56 95 TYR A O 1
ATOM 783 N N . TYR A 1 96 ? -3.607 -22.953 -10.578 1 98.56 96 TYR A N 1
ATOM 784 C CA . TYR A 1 96 ? -4.273 -21.656 -10.727 1 98.56 96 TYR A CA 1
ATOM 785 C C . TYR A 1 96 ? -3.49 -20.562 -10.031 1 98.56 96 TYR A C 1
ATOM 787 O O . TYR A 1 96 ? -3.166 -20.672 -8.844 1 98.56 96 TYR A O 1
ATOM 795 N N . VAL A 1 97 ? -3.102 -19.531 -10.82 1 98.62 97 VAL A N 1
ATOM 796 C CA . VAL A 1 97 ? -2.508 -18.359 -10.188 1 98.62 97 VAL A CA 1
ATOM 797 C C . VAL A 1 97 ? -3.596 -17.562 -9.484 1 98.62 97 VAL A C 1
ATOM 799 O O . VAL A 1 97 ? -4.316 -16.781 -10.125 1 98.62 97 VAL A O 1
ATOM 802 N N . ASN A 1 98 ? -3.633 -17.719 -8.227 1 97.75 98 ASN A N 1
ATOM 803 C CA . ASN A 1 98 ? -4.66 -17.047 -7.434 1 97.75 98 ASN A CA 1
ATOM 804 C C . ASN A 1 98 ? -4.352 -15.562 -7.242 1 97.75 98 ASN A C 1
ATOM 806 O O . ASN A 1 98 ? -5.246 -14.727 -7.328 1 97.75 98 ASN A O 1
ATOM 810 N N . GLU A 1 99 ? -3.154 -15.242 -6.918 1 97.69 99 GLU A N 1
ATOM 811 C CA . GLU A 1 99 ? -2.691 -13.875 -6.699 1 97.69 99 GLU A CA 1
ATOM 812 C C . GLU A 1 99 ? -1.24 -13.711 -7.141 1 97.69 99 GLU A C 1
ATOM 814 O O . GLU A 1 99 ? -0.456 -14.656 -7.086 1 97.69 99 GLU A O 1
ATOM 819 N N . PHE A 1 100 ? -0.906 -12.586 -7.578 1 98.62 100 PHE A N 1
ATOM 820 C CA . PHE A 1 100 ? 0.44 -12.188 -7.977 1 98.62 100 PHE A CA 1
ATOM 821 C C . PHE A 1 100 ? 0.703 -10.734 -7.617 1 98.62 100 PHE A C 1
ATOM 823 O O . PHE A 1 100 ? -0.083 -9.852 -7.969 1 98.62 100 PHE A O 1
ATOM 830 N N . PHE A 1 101 ? 1.806 -10.523 -6.918 1 98.69 101 PHE A N 1
ATOM 831 C CA . PHE A 1 101 ? 2.061 -9.164 -6.445 1 98.69 101 PHE A CA 1
ATOM 832 C C . PHE A 1 101 ? 3.555 -8.867 -6.426 1 98.69 101 PHE A C 1
ATOM 834 O O . PHE A 1 101 ? 4.348 -9.688 -5.953 1 98.69 101 PHE A O 1
ATOM 841 N N . LEU A 1 102 ? 3.93 -7.742 -6.988 1 98.5 102 LEU A N 1
ATOM 842 C CA . LEU A 1 102 ? 5.277 -7.191 -6.871 1 98.5 102 LEU A CA 1
ATOM 843 C C . LEU A 1 102 ? 5.254 -5.836 -6.172 1 98.5 102 LEU A C 1
ATOM 845 O O . LEU A 1 102 ? 4.422 -4.984 -6.492 1 98.5 102 LEU A O 1
ATOM 849 N N . LEU A 1 103 ? 6.188 -5.711 -5.219 1 98.44 103 LEU A N 1
ATOM 850 C CA . LEU A 1 103 ? 6.367 -4.41 -4.59 1 98.44 103 LEU A CA 1
ATOM 851 C C . LEU A 1 103 ? 6.758 -3.355 -5.621 1 98.44 103 LEU A C 1
ATOM 853 O O . LEU A 1 103 ? 7.477 -3.652 -6.578 1 98.44 103 LEU A O 1
ATOM 857 N N . ARG A 1 104 ? 6.402 -2.156 -5.402 1 96.19 104 ARG A N 1
ATOM 858 C CA . ARG A 1 104 ? 6.449 -1.079 -6.387 1 96.19 104 ARG A CA 1
ATOM 859 C C . ARG A 1 104 ? 7.883 -0.799 -6.82 1 96.19 104 ARG A C 1
ATOM 861 O O . ARG A 1 104 ? 8.148 -0.609 -8.008 1 96.19 104 ARG A O 1
ATOM 868 N N . PRO A 1 105 ? 8.859 -0.829 -5.922 1 94.94 105 PRO A N 1
ATOM 869 C CA . PRO A 1 105 ? 10.211 -0.5 -6.367 1 94.94 105 PRO A CA 1
ATOM 870 C C . PRO A 1 105 ? 10.797 -1.547 -7.316 1 94.94 105 PRO A C 1
ATOM 872 O O . PRO A 1 105 ? 11.789 -1.284 -7.996 1 94.94 105 PRO A O 1
ATOM 875 N N . TYR A 1 106 ? 10.164 -2.676 -7.363 1 97.06 106 TYR A N 1
ATOM 876 C CA . TYR A 1 106 ? 10.727 -3.771 -8.148 1 97.06 106 TYR A CA 1
ATOM 877 C C . TYR A 1 106 ? 10.039 -3.871 -9.508 1 97.06 106 TYR A C 1
ATOM 879 O O . TYR A 1 106 ? 10.414 -4.703 -10.336 1 97.06 106 TYR A O 1
ATOM 887 N N . ARG A 1 107 ? 9.125 -3.029 -9.773 1 96.44 107 ARG A N 1
ATOM 888 C CA . ARG A 1 107 ? 8.344 -3.109 -11 1 96.44 107 ARG A CA 1
ATOM 889 C C . ARG A 1 107 ? 9.094 -2.49 -12.172 1 96.44 107 ARG A C 1
ATOM 891 O O . ARG A 1 107 ? 9.977 -1.655 -11.977 1 96.44 107 ARG A O 1
ATOM 898 N N . GLY A 1 108 ? 8.836 -2.98 -13.344 1 94.38 108 GLY A N 1
ATOM 899 C CA . GLY A 1 108 ? 9.438 -2.439 -14.555 1 94.38 108 GLY A CA 1
ATOM 900 C C . GLY A 1 108 ? 10.836 -2.967 -14.812 1 94.38 108 GLY A C 1
ATOM 901 O O . GLY A 1 108 ? 11.586 -2.385 -15.594 1 94.38 108 GLY A O 1
ATOM 902 N N . LYS A 1 109 ? 11.227 -4.062 -14.164 1 95.38 109 LYS A N 1
ATOM 903 C CA . LYS A 1 109 ? 12.586 -4.582 -14.273 1 95.38 109 LYS A CA 1
ATOM 904 C C . LYS A 1 109 ? 12.578 -6.055 -14.68 1 95.38 109 LYS A C 1
ATOM 906 O O . LYS A 1 109 ? 13.516 -6.789 -14.375 1 95.38 109 LYS A O 1
ATOM 911 N N . ASN A 1 110 ? 11.422 -6.543 -15.25 1 96.94 110 ASN A N 1
ATOM 912 C CA . ASN A 1 110 ? 11.266 -7.902 -15.758 1 96.94 110 ASN A CA 1
ATOM 913 C C . ASN A 1 110 ? 11.273 -8.93 -14.625 1 96.94 110 ASN A C 1
ATOM 915 O O . ASN A 1 110 ? 11.391 -10.125 -14.875 1 96.94 110 ASN A O 1
ATOM 919 N N . ILE A 1 111 ? 11.234 -8.484 -13.422 1 98.5 111 ILE A N 1
ATOM 920 C CA . ILE A 1 111 ? 11.289 -9.367 -12.258 1 98.5 111 ILE A CA 1
ATOM 921 C C . ILE A 1 111 ? 10.039 -10.234 -12.211 1 98.5 111 ILE A C 1
ATOM 923 O O . ILE A 1 111 ? 10.117 -11.445 -11.969 1 98.5 111 ILE A O 1
ATOM 927 N N . GLY A 1 112 ? 8.906 -9.617 -12.453 1 98.62 112 GLY A N 1
ATOM 928 C CA . GLY A 1 112 ? 7.648 -10.352 -12.414 1 98.62 112 GLY A CA 1
ATOM 929 C C . GLY A 1 112 ? 7.602 -11.508 -13.398 1 98.62 112 GLY A C 1
ATOM 930 O O . GLY A 1 112 ? 7.176 -12.609 -13.047 1 98.62 112 GLY A O 1
ATOM 931 N N . GLU A 1 113 ? 8.039 -11.219 -14.57 1 98.56 113 GLU A N 1
ATOM 932 C CA . GLU A 1 113 ? 8.047 -12.25 -15.602 1 98.56 113 GLU A CA 1
ATOM 933 C C . GLU A 1 113 ? 8.945 -13.422 -15.203 1 98.56 113 GLU A C 1
ATOM 935 O O . GLU A 1 113 ? 8.547 -14.578 -15.297 1 98.56 113 GLU A O 1
ATOM 940 N N . ILE A 1 114 ? 10.125 -13.125 -14.781 1 98.75 114 ILE A N 1
ATOM 941 C CA . ILE A 1 114 ? 11.094 -14.148 -14.383 1 98.75 114 ILE A CA 1
ATOM 942 C C . ILE A 1 114 ? 10.523 -14.977 -13.234 1 98.75 114 ILE A C 1
ATOM 944 O O . ILE A 1 114 ? 10.57 -16.203 -13.266 1 98.75 114 ILE A O 1
ATOM 948 N N . ALA A 1 115 ? 9.945 -14.336 -12.242 1 98.81 115 ALA A N 1
ATOM 949 C CA . ALA A 1 115 ? 9.398 -15.008 -11.07 1 98.81 115 ALA A CA 1
ATOM 950 C C . ALA A 1 115 ? 8.234 -15.922 -11.453 1 98.81 115 ALA A C 1
ATOM 952 O O . ALA A 1 115 ? 8.164 -17.062 -11.008 1 98.81 115 ALA A O 1
ATOM 953 N N . ALA A 1 116 ? 7.316 -15.383 -12.266 1 98.81 116 ALA A N 1
ATOM 954 C CA . ALA A 1 116 ? 6.176 -16.188 -12.703 1 98.81 116 ALA A CA 1
ATOM 955 C C . ALA A 1 116 ? 6.633 -17.453 -13.414 1 98.81 116 ALA A C 1
ATOM 957 O O . ALA A 1 116 ? 6.156 -18.547 -13.117 1 98.81 116 ALA A O 1
ATOM 958 N N . LYS A 1 117 ? 7.574 -17.297 -14.289 1 98.75 117 LYS A N 1
ATOM 959 C CA . LYS A 1 117 ? 8.07 -18.438 -15.062 1 98.75 117 LYS A CA 1
ATOM 960 C C . LYS A 1 117 ? 8.758 -19.453 -14.156 1 98.75 117 LYS A C 1
ATOM 962 O O . LYS A 1 117 ? 8.625 -20.672 -14.367 1 98.75 117 LYS A O 1
ATOM 967 N N . GLN A 1 118 ? 9.531 -18.953 -13.219 1 98.75 118 GLN A N 1
ATOM 968 C CA . GLN A 1 118 ? 10.141 -19.859 -12.25 1 98.75 118 GLN A CA 1
ATOM 969 C C . GLN A 1 118 ? 9.086 -20.719 -11.57 1 98.75 118 GLN A C 1
ATOM 971 O O . GLN A 1 118 ? 9.289 -21.922 -11.359 1 98.75 118 GLN A O 1
ATOM 976 N N . VAL A 1 119 ? 7.965 -20.125 -11.219 1 98.81 119 VAL A N 1
ATOM 977 C CA . VAL A 1 119 ? 6.914 -20.859 -10.523 1 98.81 119 VAL A CA 1
ATOM 978 C C . VAL A 1 119 ? 6.219 -21.812 -11.492 1 98.81 119 VAL A C 1
ATOM 980 O O . VAL A 1 119 ? 5.934 -22.969 -11.148 1 98.81 119 VAL A O 1
ATOM 983 N N . PHE A 1 120 ? 5.977 -21.344 -12.703 1 98.62 120 PHE A N 1
ATOM 984 C CA . PHE A 1 120 ? 5.391 -22.219 -13.711 1 98.62 120 PHE A CA 1
ATOM 985 C C . PHE A 1 120 ? 6.238 -23.469 -13.898 1 98.62 120 PHE A C 1
ATOM 987 O O . PHE A 1 120 ? 5.699 -24.578 -14.055 1 98.62 120 PHE A O 1
ATOM 994 N N . ASP A 1 121 ? 7.504 -23.328 -13.852 1 98.19 121 ASP A N 1
ATOM 995 C CA . ASP A 1 121 ? 8.438 -24.422 -14.109 1 98.19 121 ASP A CA 1
ATOM 996 C C . ASP A 1 121 ? 8.367 -25.469 -13 1 98.19 121 ASP A C 1
ATOM 998 O O . ASP A 1 121 ? 8.836 -26.594 -13.18 1 98.19 121 ASP A O 1
ATOM 1002 N N . LYS A 1 122 ? 7.824 -25.109 -11.93 1 97.75 122 LYS A N 1
ATOM 1003 C CA . LYS A 1 122 ? 7.832 -26 -10.773 1 97.75 122 LYS A CA 1
ATOM 1004 C C . LYS A 1 122 ? 6.73 -27.062 -10.883 1 97.75 122 LYS A C 1
ATOM 1006 O O . LYS A 1 122 ? 6.762 -28.062 -10.18 1 97.75 122 LYS A O 1
ATOM 1011 N N . PHE A 1 123 ? 5.742 -26.734 -11.727 1 97.38 123 PHE A N 1
ATOM 1012 C CA . PHE A 1 123 ? 4.594 -27.625 -11.859 1 97.38 123 PHE A CA 1
ATOM 1013 C C . PHE A 1 123 ? 4.25 -27.859 -13.32 1 97.38 123 PHE A C 1
ATOM 1015 O O . PHE A 1 123 ? 4.219 -26.922 -14.117 1 97.38 123 PHE A O 1
ATOM 1022 N N . GLN A 1 124 ? 3.977 -29.078 -13.672 1 97.38 124 GLN A N 1
ATOM 1023 C CA . GLN A 1 124 ? 3.568 -29.406 -15.039 1 97.38 124 GLN A CA 1
ATOM 1024 C C . GLN A 1 124 ? 2.078 -29.734 -15.102 1 97.38 124 GLN A C 1
ATOM 1026 O O . GLN A 1 124 ? 1.569 -30.516 -14.297 1 97.38 124 GLN A O 1
ATOM 1031 N N . GLY A 1 125 ? 1.396 -29 -15.938 1 97.88 125 GLY A N 1
ATOM 1032 C CA . GLY A 1 125 ? -0.025 -29.25 -16.094 1 97.88 125 GLY A CA 1
ATOM 1033 C C . GLY A 1 125 ? -0.774 -28.094 -16.734 1 97.88 125 GLY A C 1
ATOM 1034 O O . GLY A 1 125 ? -0.172 -27.25 -17.391 1 97.88 125 GLY A O 1
ATOM 1035 N N . ARG A 1 126 ? -2.127 -28.203 -16.641 1 98.12 126 ARG A N 1
ATOM 1036 C CA . ARG A 1 126 ? -3.014 -27.156 -17.141 1 98.12 126 ARG A CA 1
ATOM 1037 C C . ARG A 1 126 ? -3.045 -25.969 -16.188 1 98.12 126 ARG A C 1
ATOM 1039 O O . ARG A 1 126 ? -3.406 -26.109 -15.023 1 98.12 126 ARG A O 1
ATOM 1046 N N . TRP A 1 127 ? -2.666 -24.844 -16.734 1 98.38 127 TRP A N 1
ATOM 1047 C CA . TRP A 1 127 ? -2.604 -23.625 -15.953 1 98.38 127 TRP A CA 1
ATOM 1048 C C . TRP A 1 127 ? -3.732 -22.672 -16.344 1 98.38 127 TRP A C 1
ATOM 1050 O O . TRP A 1 127 ? -4.102 -22.578 -17.516 1 98.38 127 TRP A O 1
ATOM 1060 N N . GLU A 1 128 ? -4.215 -22 -15.344 1 97.75 128 GLU A N 1
ATOM 1061 C CA . GLU A 1 128 ? -5.129 -20.875 -15.586 1 97.75 128 GLU A CA 1
ATOM 1062 C C . GLU A 1 128 ? -4.777 -19.688 -14.711 1 97.75 128 GLU A C 1
ATOM 1064 O O . GLU A 1 128 ? -4.32 -19.844 -13.57 1 97.75 128 GLU A O 1
ATOM 1069 N N . LEU A 1 129 ? -4.922 -18.531 -15.203 1 97.12 129 LEU A N 1
ATOM 1070 C CA . LEU A 1 129 ? -4.832 -17.281 -14.438 1 97.12 129 LEU A CA 1
ATOM 1071 C C . LEU A 1 129 ? -5.809 -16.25 -14.969 1 97.12 129 LEU A C 1
ATOM 1073 O O . LEU A 1 129 ? -6.098 -16.219 -16.172 1 97.12 129 LEU A O 1
ATOM 1077 N N . TYR A 1 130 ? -6.262 -15.453 -14.016 1 94.5 130 TYR A N 1
ATOM 1078 C CA . TYR A 1 130 ? -7.242 -14.422 -14.32 1 94.5 130 TYR A CA 1
ATOM 1079 C C . TYR A 1 130 ? -6.695 -13.039 -13.992 1 94.5 130 TYR A C 1
ATOM 1081 O O . TYR A 1 130 ? -5.957 -12.867 -13.023 1 94.5 130 TYR A O 1
ATOM 1089 N N . THR A 1 131 ? -6.996 -12.047 -14.852 1 93.38 131 THR A N 1
ATOM 1090 C CA . THR A 1 131 ? -6.727 -10.656 -14.508 1 93.38 131 THR A CA 1
ATOM 1091 C C . THR A 1 131 ? -7.887 -9.758 -14.93 1 93.38 131 THR A C 1
ATOM 1093 O O . THR A 1 131 ? -8.719 -10.156 -15.75 1 93.38 131 THR A O 1
ATOM 1096 N N . ASN A 1 132 ? -7.922 -8.617 -14.281 1 88.94 132 ASN A N 1
ATOM 1097 C CA . ASN A 1 132 ? -8.984 -7.66 -14.57 1 88.94 132 ASN A CA 1
ATOM 1098 C C . ASN A 1 132 ? -8.914 -7.18 -16.016 1 88.94 132 ASN A C 1
ATOM 1100 O O . ASN A 1 132 ? -7.84 -6.875 -16.531 1 88.94 132 ASN A O 1
ATOM 1104 N N . HIS A 1 133 ? -10.094 -7.105 -16.734 1 86.75 133 HIS A N 1
ATOM 1105 C CA . HIS A 1 133 ? -10.133 -6.793 -18.156 1 86.75 133 HIS A CA 1
ATOM 1106 C C . HIS A 1 133 ? -10.391 -5.309 -18.391 1 86.75 133 HIS A C 1
ATOM 1108 O O . HIS A 1 133 ? -10.461 -4.859 -19.547 1 86.75 133 HIS A O 1
ATOM 1114 N N . LEU A 1 134 ? -10.5 -4.57 -17.344 1 83.56 134 LEU A N 1
ATOM 1115 C CA . LEU A 1 134 ? -10.906 -3.172 -17.453 1 83.56 134 LEU A CA 1
ATOM 1116 C C . LEU A 1 134 ? -9.75 -2.309 -17.953 1 83.56 134 LEU A C 1
ATOM 1118 O O . LEU A 1 134 ? -8.578 -2.666 -17.766 1 83.56 134 LEU A O 1
ATOM 1122 N N . PRO A 1 135 ? -10.039 -1.169 -18.547 1 84.94 135 PRO A N 1
ATOM 1123 C CA . PRO A 1 135 ? -9.023 -0.29 -19.141 1 84.94 135 PRO A CA 1
ATOM 1124 C C . PRO A 1 135 ? -8.023 0.221 -18.109 1 84.94 135 PRO A C 1
ATOM 1126 O O . PRO A 1 135 ? -6.871 0.513 -18.453 1 84.94 135 PRO A O 1
ATOM 1129 N N . LYS A 1 136 ? -8.375 0.261 -16.844 1 83.38 136 LYS A N 1
ATOM 1130 C CA . LYS A 1 136 ? -7.484 0.754 -15.797 1 83.38 136 LYS A CA 1
ATOM 1131 C C . LYS A 1 136 ? -6.383 -0.256 -15.492 1 83.38 136 LYS A C 1
ATOM 1133 O O . LYS A 1 136 ? -5.395 0.075 -14.836 1 83.38 136 LYS A O 1
ATOM 1138 N N . ASN A 1 137 ? -6.574 -1.432 -16.016 1 89.81 137 ASN A N 1
ATOM 1139 C CA . ASN A 1 137 ? -5.621 -2.496 -15.719 1 89.81 137 ASN A CA 1
ATOM 1140 C C . ASN A 1 137 ? -4.832 -2.898 -16.969 1 89.81 137 ASN A C 1
ATOM 1142 O O . ASN A 1 137 ? -4.48 -4.066 -17.125 1 89.81 137 ASN A O 1
ATOM 1146 N N . LEU A 1 138 ? -4.574 -1.987 -17.859 1 92.19 138 LEU A N 1
ATOM 1147 C CA . LEU A 1 138 ? -3.889 -2.297 -19.094 1 92.19 138 LEU A CA 1
ATOM 1148 C C . LEU A 1 138 ? -2.48 -2.82 -18.828 1 92.19 138 LEU A C 1
ATOM 1150 O O . LEU A 1 138 ? -2 -3.711 -19.531 1 92.19 138 LEU A O 1
ATOM 1154 N N . LYS A 1 139 ? -1.854 -2.27 -17.844 1 93.25 139 LYS A N 1
ATOM 1155 C CA . LYS A 1 139 ? -0.504 -2.713 -17.5 1 93.25 139 LYS A CA 1
ATOM 1156 C C . LYS A 1 139 ? -0.494 -4.18 -17.078 1 93.25 139 LYS A C 1
ATOM 1158 O O . LYS A 1 139 ? 0.371 -4.949 -17.516 1 93.25 139 LYS A O 1
ATOM 1163 N N . GLY A 1 140 ? -1.504 -4.582 -16.219 1 94.81 140 GLY A N 1
ATOM 1164 C CA . GLY A 1 140 ? -1.604 -5.969 -15.789 1 94.81 140 GLY A CA 1
ATOM 1165 C C . GLY A 1 140 ? -1.904 -6.922 -16.938 1 94.81 140 GLY A C 1
ATOM 1166 O O . GLY A 1 140 ? -1.316 -8 -17.016 1 94.81 140 GLY A O 1
ATOM 1167 N N . GLN A 1 141 ? -2.77 -6.473 -17.828 1 95.56 141 GLN A N 1
ATOM 1168 C CA . GLN A 1 141 ? -3.117 -7.277 -19 1 95.56 141 GLN A CA 1
ATOM 1169 C C . GLN A 1 141 ? -1.896 -7.516 -19.875 1 95.56 141 GLN A C 1
ATOM 1171 O O . GLN A 1 141 ? -1.62 -8.648 -20.266 1 95.56 141 GLN A O 1
ATOM 1176 N N . LYS A 1 142 ? -1.214 -6.453 -20.156 1 96.88 142 LYS A N 1
ATOM 1177 C CA . LYS A 1 142 ? -0.024 -6.543 -21 1 96.88 142 LYS A CA 1
ATOM 1178 C C . LYS A 1 142 ? 1.042 -7.422 -20.344 1 96.88 142 LYS A C 1
ATOM 1180 O O . LYS A 1 142 ? 1.71 -8.203 -21.031 1 96.88 142 LYS A O 1
ATOM 1185 N N . PHE A 1 143 ? 1.194 -7.285 -19.094 1 97.94 143 PHE A N 1
ATOM 1186 C CA . PHE A 1 143 ? 2.16 -8.078 -18.344 1 97.94 143 PHE A CA 1
ATOM 1187 C C . PHE A 1 143 ? 1.889 -9.57 -18.531 1 97.94 143 PHE A C 1
ATOM 1189 O O . PHE A 1 143 ? 2.791 -10.336 -18.875 1 97.94 143 PHE A O 1
ATOM 1196 N N . TRP A 1 144 ? 0.675 -9.977 -18.25 1 97.94 144 TRP A N 1
ATOM 1197 C CA . TRP A 1 144 ? 0.36 -11.406 -18.281 1 97.94 144 TRP A CA 1
ATOM 1198 C C . TRP A 1 144 ? 0.385 -11.922 -19.719 1 97.94 144 TRP A C 1
ATOM 1200 O O . TRP A 1 144 ? 0.866 -13.031 -19.984 1 97.94 144 TRP A O 1
ATOM 1210 N N . ARG A 1 145 ? -0.139 -11.141 -20.609 1 97.81 145 ARG A N 1
ATOM 1211 C CA . ARG A 1 145 ? -0.085 -11.547 -22.016 1 97.81 145 ARG A CA 1
ATOM 1212 C C . ARG A 1 145 ? 1.354 -11.781 -22.469 1 97.81 145 ARG A C 1
ATOM 1214 O O . ARG A 1 145 ? 1.663 -12.805 -23.078 1 97.81 145 ARG A O 1
ATOM 1221 N N . LYS A 1 146 ? 2.203 -10.859 -22.141 1 98.19 146 LYS A N 1
ATOM 1222 C CA . LYS A 1 146 ? 3.617 -10.984 -22.484 1 98.19 146 LYS A CA 1
ATOM 1223 C C . LYS A 1 146 ? 4.242 -12.195 -21.812 1 98.19 146 LYS A C 1
ATOM 1225 O O . LYS A 1 146 ? 4.969 -12.969 -22.438 1 98.19 146 LYS A O 1
ATOM 1230 N N . THR A 1 147 ? 3.977 -12.344 -20.547 1 98.5 147 THR A N 1
ATOM 1231 C CA . THR A 1 147 ? 4.574 -13.398 -19.75 1 98.5 147 THR A CA 1
ATOM 1232 C C . THR A 1 147 ? 4.137 -14.773 -20.25 1 98.5 147 THR A C 1
ATOM 1234 O O . THR A 1 147 ? 4.969 -15.648 -20.484 1 98.5 147 THR A O 1
ATOM 1237 N N . VAL A 1 148 ? 2.869 -14.922 -20.453 1 98.5 148 VAL A N 1
ATOM 1238 C CA . VAL A 1 148 ? 2.328 -16.219 -20.859 1 98.5 148 VAL A CA 1
ATOM 1239 C C . VAL A 1 148 ? 2.738 -16.516 -22.312 1 98.5 148 VAL A C 1
ATOM 1241 O O . VAL A 1 148 ? 3.111 -17.641 -22.625 1 98.5 148 VAL A O 1
ATOM 1244 N N . SER A 1 149 ? 2.674 -15.469 -23.141 1 98.25 149 SER A N 1
ATOM 1245 C CA . SER A 1 149 ? 3.078 -15.648 -24.531 1 98.25 149 SER A CA 1
ATOM 1246 C C . SER A 1 149 ? 4.535 -16.094 -24.625 1 98.25 149 SER A C 1
ATOM 1248 O O . SER A 1 149 ? 4.848 -17.047 -25.328 1 98.25 149 SER A O 1
ATOM 1250 N N . SER A 1 150 ? 5.359 -15.422 -23.969 1 98.06 150 SER A N 1
ATOM 1251 C CA . SER A 1 150 ? 6.781 -15.742 -24 1 98.06 150 SER A CA 1
ATOM 1252 C C . SER A 1 150 ? 7.055 -17.109 -23.375 1 98.06 150 SER A C 1
ATOM 1254 O O . SER A 1 150 ? 7.887 -17.859 -23.875 1 98.06 150 SER A O 1
ATOM 1256 N N . TYR A 1 151 ? 6.348 -17.438 -22.328 1 98.38 151 TYR A N 1
ATOM 1257 C CA . TYR A 1 151 ? 6.562 -18.703 -21.625 1 98.38 151 TYR A CA 1
ATOM 1258 C C . TYR A 1 151 ? 6.137 -19.891 -22.484 1 98.38 151 TYR A C 1
ATOM 1260 O O . TYR A 1 151 ? 6.785 -20.938 -22.469 1 98.38 151 TYR A O 1
ATOM 1268 N N . THR A 1 152 ? 5.141 -19.703 -23.266 1 98.12 152 THR A N 1
ATOM 1269 C CA . THR A 1 152 ? 4.516 -20.828 -23.953 1 98.12 152 THR A CA 1
ATOM 1270 C C . THR A 1 152 ? 4.875 -20.812 -25.438 1 98.12 152 THR A C 1
ATOM 1272 O O . THR A 1 152 ? 4.371 -21.625 -26.203 1 98.12 152 THR A O 1
ATOM 1275 N N . ASN A 1 153 ? 5.66 -19.828 -25.828 1 97.19 153 ASN A N 1
ATOM 1276 C CA . ASN A 1 153 ? 5.914 -19.625 -27.25 1 97.19 153 ASN A CA 1
ATOM 1277 C C . ASN A 1 153 ? 4.617 -19.453 -28.031 1 97.19 153 ASN A C 1
ATOM 1279 O O . ASN A 1 153 ? 4.387 -20.141 -29.031 1 97.19 153 ASN A O 1
ATOM 1283 N N . ASN A 1 154 ? 3.752 -18.688 -27.391 1 97.12 154 ASN A N 1
ATOM 1284 C CA . ASN A 1 154 ? 2.48 -18.25 -27.969 1 97.12 154 ASN A CA 1
ATOM 1285 C C . ASN A 1 154 ? 1.476 -19.406 -28.031 1 97.12 154 ASN A C 1
ATOM 1287 O O . ASN A 1 154 ? 0.478 -19.328 -28.75 1 97.12 154 ASN A O 1
ATOM 1291 N N . ASN A 1 155 ? 1.789 -20.422 -27.359 1 97.38 155 ASN A N 1
ATOM 1292 C CA . ASN A 1 155 ? 0.857 -21.547 -27.281 1 97.38 155 ASN A CA 1
ATOM 1293 C C . ASN A 1 155 ? -0.013 -21.453 -26.016 1 97.38 155 ASN A C 1
ATOM 1295 O O . ASN A 1 155 ? 0.154 -22.25 -25.094 1 97.38 155 ASN A O 1
ATOM 1299 N N . TYR A 1 156 ? -0.927 -20.578 -25.984 1 97.81 156 TYR A N 1
ATOM 1300 C CA . TYR A 1 156 ? -1.88 -20.375 -24.906 1 97.81 156 TYR A CA 1
ATOM 1301 C C . TYR A 1 156 ? -3.215 -19.859 -25.438 1 97.81 156 TYR A C 1
ATOM 1303 O O . TYR A 1 156 ? -3.309 -19.453 -26.609 1 97.81 156 TYR A O 1
ATOM 1311 N N . ASP A 1 157 ? -4.215 -19.984 -24.656 1 97.12 157 ASP A N 1
ATOM 1312 C CA . ASP A 1 157 ? -5.531 -19.438 -24.953 1 97.12 157 ASP A CA 1
ATOM 1313 C C . ASP A 1 157 ? -5.824 -18.203 -24.094 1 97.12 157 ASP A C 1
ATOM 1315 O O . ASP A 1 157 ? -5.523 -18.188 -22.906 1 97.12 157 ASP A O 1
ATOM 1319 N N . GLU A 1 158 ? -6.293 -17.188 -24.719 1 96.56 158 GLU A N 1
ATOM 1320 C CA . GLU A 1 158 ? -6.77 -15.984 -24.031 1 96.56 158 GLU A CA 1
ATOM 1321 C C 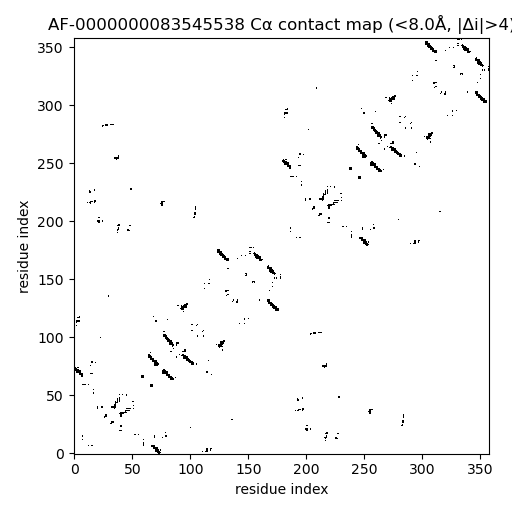. GLU A 1 158 ? -8.25 -15.742 -24.312 1 96.56 158 GLU A C 1
ATOM 1323 O O . GLU A 1 158 ? -8.688 -15.805 -25.469 1 96.56 158 GLU A O 1
ATOM 1328 N N . SER A 1 159 ? -9.016 -15.594 -23.312 1 94 159 SER A N 1
ATOM 1329 C CA . SER A 1 159 ? -10.445 -15.336 -23.484 1 94 159 SER A CA 1
ATOM 1330 C C . SER A 1 159 ? -10.992 -14.477 -22.344 1 94 159 SER A C 1
ATOM 1332 O O . SER A 1 159 ? -10.305 -14.258 -21.344 1 94 159 SER A O 1
ATOM 1334 N N . THR A 1 160 ? -12.117 -13.859 -22.594 1 90.62 160 THR A N 1
ATOM 1335 C CA . THR A 1 160 ? -12.844 -13.18 -21.531 1 90.62 160 THR A CA 1
ATOM 1336 C C . THR A 1 160 ? -13.969 -14.055 -21 1 90.62 160 THR A C 1
ATOM 1338 O O . THR A 1 160 ? -14.688 -14.688 -21.766 1 90.62 160 THR A O 1
ATOM 1341 N N . GLY A 1 161 ? -14.023 -14.219 -19.75 1 84.5 161 GLY A N 1
ATOM 1342 C CA . GLY A 1 161 ? -15.062 -15.047 -19.172 1 84.5 161 GLY A CA 1
ATOM 1343 C C . GLY A 1 161 ? -15.648 -14.477 -17.891 1 84.5 161 GLY A C 1
ATOM 1344 O O . GLY A 1 161 ? -15.016 -13.648 -17.234 1 84.5 161 GLY A O 1
ATOM 1345 N N . GLN A 1 162 ? -16.891 -14.82 -17.75 1 76.31 162 GLN A N 1
ATOM 1346 C CA . GLN A 1 162 ? -17.578 -14.398 -16.547 1 76.31 162 GLN A CA 1
ATOM 1347 C C . GLN A 1 162 ? -17.141 -15.219 -15.336 1 76.31 162 GLN A C 1
ATOM 1349 O O . GLN A 1 162 ? -17.062 -16.453 -15.406 1 76.31 162 GLN A O 1
ATOM 1354 N N . THR A 1 163 ? -16.594 -14.523 -14.469 1 69.06 163 THR A N 1
ATOM 1355 C CA . THR A 1 163 ? -16.328 -15.156 -13.18 1 69.06 163 THR A CA 1
ATOM 1356 C C . THR A 1 163 ? -17.391 -14.766 -12.156 1 69.06 163 THR A C 1
ATOM 1358 O O . THR A 1 163 ? -18.312 -14.008 -12.477 1 69.06 163 THR A O 1
ATOM 1361 N N . VAL A 1 164 ? -17.531 -15.508 -11.078 1 57.84 164 VAL A N 1
ATOM 1362 C CA . VAL A 1 164 ? -18.516 -15.273 -10.031 1 57.84 164 VAL A CA 1
ATOM 1363 C C . VAL A 1 164 ? -18.641 -13.773 -9.758 1 57.84 164 VAL A C 1
ATOM 1365 O O . VAL A 1 164 ? -19.734 -13.273 -9.484 1 57.84 164 VAL A O 1
ATOM 1368 N N . HIS A 1 165 ? -17.625 -13.047 -9.922 1 60.56 165 HIS A N 1
ATOM 1369 C CA . HIS A 1 165 ? -17.703 -11.664 -9.469 1 60.56 165 HIS A CA 1
ATOM 1370 C C . HIS A 1 165 ? -17.672 -10.695 -10.648 1 60.56 165 HIS A C 1
ATOM 1372 O O . HIS A 1 165 ? -18.359 -9.672 -10.625 1 60.56 165 HIS A O 1
ATOM 1378 N N . GLU A 1 166 ? -16.922 -10.938 -11.641 1 71.81 166 GLU A N 1
ATOM 1379 C CA . GLU A 1 166 ? -16.766 -10 -12.742 1 71.81 166 GLU A CA 1
ATOM 1380 C C . GLU A 1 166 ? -16.141 -10.68 -13.961 1 71.81 166 GLU A C 1
ATOM 1382 O O . GLU A 1 166 ? -15.641 -11.805 -13.859 1 71.81 166 GLU A O 1
ATOM 1387 N N . GLU A 1 167 ? -16.406 -10.039 -15 1 85.38 167 GLU A N 1
ATOM 1388 C CA . GLU A 1 167 ? -15.711 -10.5 -16.203 1 85.38 167 GLU A CA 1
ATOM 1389 C C . GLU A 1 167 ? -14.203 -10.344 -16.062 1 85.38 167 GLU A C 1
ATOM 1391 O O . GLU A 1 167 ? -13.719 -9.336 -15.539 1 85.38 167 GLU A O 1
ATOM 1396 N N . LYS A 1 168 ? -13.555 -11.477 -16.344 1 92.31 168 LYS A N 1
ATOM 1397 C CA . LYS A 1 168 ? -12.094 -11.461 -16.234 1 92.31 168 LYS A CA 1
ATOM 1398 C C . LYS A 1 168 ? -11.445 -11.859 -17.562 1 92.31 168 LYS A C 1
ATOM 1400 O O . LYS A 1 168 ? -12.094 -12.461 -18.422 1 92.31 168 LYS A O 1
ATOM 1405 N N . LEU A 1 169 ? -10.289 -11.352 -17.781 1 94.81 169 LEU A N 1
ATOM 1406 C CA . LEU A 1 169 ? -9.398 -11.875 -18.812 1 94.81 169 LEU A CA 1
ATOM 1407 C C . LEU A 1 169 ? -8.719 -13.156 -18.344 1 94.81 169 LEU A C 1
ATOM 1409 O O . LEU A 1 169 ? -8.086 -13.172 -17.281 1 94.81 169 LEU A O 1
ATOM 1413 N N . ILE A 1 170 ? -8.867 -14.203 -19.094 1 96 170 ILE A N 1
ATOM 1414 C CA . ILE A 1 170 ? -8.438 -15.531 -18.672 1 96 170 ILE A CA 1
ATOM 1415 C C . ILE A 1 170 ? -7.32 -16.031 -19.578 1 96 170 ILE A C 1
ATOM 1417 O O . ILE A 1 170 ? -7.441 -15.969 -20.812 1 96 170 ILE A O 1
ATOM 1421 N N . PHE A 1 171 ? -6.211 -16.469 -19.016 1 97.75 171 PHE A N 1
ATOM 1422 C CA . PHE A 1 171 ? -5.125 -17.125 -19.734 1 97.75 171 PHE A CA 1
ATOM 1423 C C . PHE A 1 171 ? -5.059 -18.609 -19.359 1 97.75 171 PHE A C 1
ATOM 1425 O O . PHE A 1 171 ? -5.086 -18.969 -18.188 1 97.75 171 PHE A O 1
ATOM 1432 N N . ARG A 1 172 ? -5.023 -19.453 -20.391 1 97.62 172 ARG A N 1
ATOM 1433 C CA . ARG A 1 172 ? -4.922 -20.891 -20.188 1 97.62 172 ARG A CA 1
ATOM 1434 C C . ARG A 1 172 ? -3.781 -21.469 -21.016 1 97.62 172 ARG A C 1
ATOM 1436 O O . ARG A 1 172 ? -3.578 -21.094 -22.172 1 97.62 172 ARG A O 1
ATOM 1443 N N . PHE A 1 173 ? -3.008 -22.297 -20.406 1 98.12 173 PHE A N 1
ATOM 1444 C CA . PHE A 1 173 ? -1.98 -23.016 -21.156 1 98.12 173 PHE A CA 1
ATOM 1445 C C . PHE A 1 173 ? -1.64 -24.328 -20.469 1 98.12 173 PHE A C 1
ATOM 1447 O O . PHE A 1 173 ? -2.021 -24.562 -19.312 1 98.12 173 PHE A O 1
ATOM 1454 N N . ASN A 1 174 ? -1.014 -25.266 -21.172 1 98 174 ASN A N 1
ATOM 1455 C CA . ASN A 1 174 ? -0.51 -26.531 -20.672 1 98 174 ASN A CA 1
ATOM 1456 C C . ASN A 1 174 ? 0.987 -26.688 -20.922 1 98 174 ASN A C 1
ATOM 1458 O O . ASN A 1 174 ? 1.416 -26.828 -22.078 1 98 174 ASN A O 1
ATOM 1462 N N . ASN A 1 175 ? 1.785 -26.578 -19.891 1 96.69 175 ASN A N 1
ATOM 1463 C CA . ASN A 1 175 ? 3.229 -26.562 -20.109 1 96.69 175 ASN A CA 1
ATOM 1464 C C . ASN A 1 175 ? 3.797 -27.984 -20.172 1 96.69 175 ASN A C 1
ATOM 1466 O O . ASN A 1 175 ? 5.004 -28.156 -20.312 1 96.69 175 ASN A O 1
ATOM 1470 N N . LYS A 1 176 ? 2.977 -28.969 -19.969 1 93.31 176 LYS A N 1
ATOM 1471 C CA . LYS A 1 176 ? 3.408 -30.328 -20.297 1 93.31 176 LYS A CA 1
ATOM 1472 C C . LYS A 1 176 ? 3.656 -30.484 -21.797 1 93.31 176 LYS A C 1
ATOM 1474 O O . LYS A 1 176 ? 4.496 -31.297 -22.203 1 93.31 176 LYS A O 1
ATOM 1479 N N . GLU A 1 177 ? 2.967 -29.703 -22.484 1 83 177 GLU A N 1
ATOM 1480 C CA . GLU A 1 177 ? 3.004 -29.828 -23.938 1 83 177 GLU A CA 1
ATOM 1481 C C . GLU A 1 177 ? 4.023 -28.875 -24.547 1 83 177 GLU A C 1
ATOM 1483 O O . GLU A 1 177 ? 4.203 -28.844 -25.766 1 83 177 GLU A O 1
ATOM 1488 N N . LEU A 1 178 ? 4.562 -27.953 -23.703 1 74.38 178 LEU A N 1
ATOM 1489 C CA . LEU A 1 178 ? 5.5 -26.969 -24.234 1 74.38 178 LEU A CA 1
ATOM 1490 C C . LEU A 1 178 ? 6.863 -27.594 -24.5 1 74.38 178 LEU A C 1
ATOM 1492 O O . LEU A 1 178 ? 7.629 -27.094 -25.328 1 74.38 178 LEU A O 1
ATOM 1496 N N . ARG A 1 179 ? 7.215 -28.781 -23.797 1 55.84 179 ARG A N 1
ATOM 1497 C CA . ARG A 1 179 ? 8.5 -29.438 -24.016 1 55.84 179 ARG A CA 1
ATOM 1498 C C . ARG A 1 179 ? 8.422 -30.438 -25.156 1 55.84 179 ARG A C 1
ATOM 1500 O O . ARG A 1 179 ? 7.363 -31.031 -25.406 1 55.84 179 ARG A O 1
ATOM 1507 N N . MET B 1 1 ? -21.375 13.062 -0.061 1 89.56 1 MET B N 1
ATOM 1508 C CA . MET B 1 1 ? -20.031 12.766 0.425 1 89.56 1 MET B CA 1
ATOM 1509 C C . MET B 1 1 ? -19.625 13.727 1.54 1 89.56 1 MET B C 1
ATOM 1511 O O . MET B 1 1 ? -19.609 14.938 1.34 1 89.56 1 MET B O 1
ATOM 1515 N N . LYS B 1 2 ? -19.562 13.18 2.773 1 97.31 2 LYS B N 1
ATOM 1516 C CA . LYS B 1 2 ? -19.156 13.977 3.928 1 97.31 2 LYS B CA 1
ATOM 1517 C C . LYS B 1 2 ? -17.688 13.734 4.277 1 97.31 2 LYS B C 1
ATOM 1519 O O . LYS B 1 2 ? -17.297 12.594 4.539 1 97.31 2 LYS B O 1
ATOM 1524 N N . ILE B 1 3 ? -16.875 14.789 4.266 1 98.44 3 ILE B N 1
ATOM 1525 C CA . ILE B 1 3 ? -15.445 14.711 4.578 1 98.44 3 ILE B CA 1
ATOM 1526 C C . ILE B 1 3 ? -15.18 15.352 5.934 1 98.44 3 ILE B C 1
ATOM 1528 O O . ILE B 1 3 ? -15.625 16.469 6.199 1 98.44 3 ILE B O 1
ATOM 1532 N N . ASN B 1 4 ? -14.562 14.68 6.832 1 98.19 4 ASN B N 1
ATOM 1533 C CA . ASN B 1 4 ? -14.195 15.25 8.125 1 98.19 4 ASN B CA 1
ATOM 1534 C C . ASN B 1 4 ? -12.82 14.773 8.57 1 98.19 4 ASN B C 1
ATOM 1536 O O . ASN B 1 4 ? -12.375 13.688 8.188 1 98.19 4 ASN B O 1
ATOM 1540 N N . THR B 1 5 ? -12.125 15.57 9.281 1 98.75 5 THR B N 1
ATOM 1541 C CA . THR B 1 5 ? -10.844 15.242 9.906 1 98.75 5 THR B CA 1
ATOM 1542 C C . THR B 1 5 ? -10.984 15.188 11.422 1 98.75 5 THR B C 1
ATOM 1544 O O . THR B 1 5 ? -11.555 16.109 12.031 1 98.75 5 THR B O 1
ATOM 1547 N N . VAL B 1 6 ? -10.57 14.086 12.008 1 98.44 6 VAL B N 1
ATOM 1548 C CA . VAL B 1 6 ? -10.742 13.891 13.445 1 98.44 6 VAL B CA 1
ATOM 1549 C C . VAL B 1 6 ? -9.398 13.516 14.078 1 98.44 6 VAL B C 1
ATOM 1551 O O . VAL B 1 6 ? -8.672 12.672 13.547 1 98.44 6 VAL B O 1
ATOM 1554 N N . LEU B 1 7 ? -9.109 14.203 15.211 1 98.56 7 LEU B N 1
ATOM 1555 C CA . LEU B 1 7 ? -7.891 13.859 15.938 1 98.56 7 LEU B CA 1
ATOM 1556 C C . LEU B 1 7 ? -7.965 12.438 16.484 1 98.56 7 LEU B C 1
ATOM 1558 O O . LEU B 1 7 ? -8.93 12.07 17.141 1 98.56 7 LEU B O 1
ATOM 1562 N N . ALA B 1 8 ? -6.945 11.625 16.109 1 98.25 8 ALA B N 1
ATOM 1563 C CA . ALA B 1 8 ? -6.906 10.258 16.609 1 98.25 8 ALA B CA 1
ATOM 1564 C C . ALA B 1 8 ? -6.633 10.242 18.125 1 98.25 8 ALA B C 1
ATOM 1566 O O . ALA B 1 8 ? -6.023 11.172 18.656 1 98.25 8 ALA B O 1
ATOM 1567 N N . ASN B 1 9 ? -7.164 9.281 18.781 1 94.69 9 ASN B N 1
ATOM 1568 C CA . ASN B 1 9 ? -6.895 9.023 20.188 1 94.69 9 ASN B CA 1
ATOM 1569 C C . ASN B 1 9 ? -6.484 7.578 20.422 1 94.69 9 ASN B C 1
ATOM 1571 O O . ASN B 1 9 ? -6.168 6.852 19.484 1 94.69 9 ASN B O 1
ATOM 1575 N N . ASN B 1 10 ? -6.402 7.188 21.672 1 92.19 10 ASN B N 1
ATOM 1576 C CA . ASN B 1 10 ? -5.941 5.848 22.016 1 92.19 10 ASN B CA 1
ATOM 1577 C C . ASN B 1 10 ? -6.84 4.773 21.406 1 92.19 10 ASN B C 1
ATOM 1579 O O . ASN B 1 10 ? -6.371 3.695 21.047 1 92.19 10 ASN B O 1
ATOM 1583 N N . GLU B 1 11 ? -8.094 5.117 21.281 1 94.69 11 GLU B N 1
ATOM 1584 C CA . GLU B 1 11 ? -9.07 4.148 20.781 1 94.69 11 GLU B CA 1
ATOM 1585 C C . GLU B 1 11 ? -9.055 4.078 19.266 1 94.69 11 GLU B C 1
ATOM 1587 O O . GLU B 1 11 ? -9.508 3.092 18.672 1 94.69 11 GLU B O 1
ATOM 1592 N N . THR B 1 12 ? -8.547 5.113 18.609 1 97.31 12 THR B N 1
ATOM 1593 C CA . THR B 1 12 ? -8.641 5.141 17.156 1 97.31 12 THR B CA 1
ATOM 1594 C C . THR B 1 12 ? -7.254 5.191 16.516 1 97.31 12 THR B C 1
ATOM 1596 O O . THR B 1 12 ? -7.125 5.273 15.297 1 97.31 12 THR B O 1
ATOM 1599 N N . SER B 1 13 ? -6.195 5.102 17.375 1 97.94 13 SER B N 1
ATOM 1600 C CA . SER B 1 13 ? -4.828 5.176 16.875 1 97.94 13 SER B CA 1
ATOM 1601 C C . SER B 1 13 ? -4.543 4.055 15.883 1 97.94 13 SER B C 1
ATOM 1603 O O . SER B 1 13 ? -3.771 4.234 14.938 1 97.94 13 SER B O 1
ATOM 1605 N N . ASN B 1 14 ? -5.242 2.912 16.094 1 97.94 14 ASN B N 1
ATOM 1606 C CA . ASN B 1 14 ? -5.016 1.755 15.227 1 97.94 14 ASN B CA 1
ATOM 1607 C C . ASN B 1 14 ? -5.395 2.049 13.781 1 97.94 14 ASN B C 1
ATOM 1609 O O . ASN B 1 14 ? -4.836 1.456 12.859 1 97.94 14 ASN B O 1
ATOM 1613 N N . ILE B 1 15 ? -6.316 2.93 13.555 1 98.44 15 ILE B N 1
ATOM 1614 C CA . ILE B 1 15 ? -6.758 3.252 12.203 1 98.44 15 ILE B CA 1
ATOM 1615 C C . ILE B 1 15 ? -5.586 3.812 11.398 1 98.44 15 ILE B C 1
ATOM 1617 O O . ILE B 1 15 ? -5.328 3.369 10.281 1 98.44 15 ILE B O 1
ATOM 1621 N N . ILE B 1 16 ? -4.816 4.738 11.969 1 98.69 16 ILE B N 1
ATOM 1622 C CA . ILE B 1 16 ? -3.652 5.305 11.297 1 98.69 16 ILE B CA 1
ATOM 1623 C C . ILE B 1 16 ? -2.566 4.238 11.164 1 98.69 16 ILE B C 1
ATOM 1625 O O . ILE B 1 16 ? -1.966 4.09 10.094 1 98.69 16 ILE B O 1
ATOM 1629 N N . LYS B 1 17 ? -2.393 3.484 12.203 1 98.25 17 LYS B N 1
ATOM 1630 C CA . LYS B 1 17 ? -1.347 2.467 12.203 1 98.25 17 LYS B CA 1
ATOM 1631 C C . LYS B 1 17 ? -1.642 1.373 11.188 1 98.25 17 LYS B C 1
ATOM 1633 O O . LYS B 1 17 ? -0.721 0.789 10.609 1 98.25 17 LYS B O 1
ATOM 1638 N N . ASN B 1 18 ? -2.926 1.114 10.922 1 98.5 18 ASN B N 1
ATOM 1639 C CA . ASN B 1 18 ? -3.344 0.12 9.938 1 98.5 18 ASN B CA 1
ATOM 1640 C C . ASN B 1 18 ? -3.029 0.571 8.516 1 98.5 18 ASN B C 1
ATOM 1642 O O . ASN B 1 18 ? -2.736 -0.254 7.648 1 98.5 18 ASN B O 1
ATOM 1646 N N . ILE B 1 19 ? -3.066 1.902 8.25 1 98.44 19 ILE B N 1
ATOM 1647 C CA . ILE B 1 19 ? -2.93 2.32 6.855 1 98.44 19 ILE B CA 1
ATOM 1648 C C . ILE B 1 19 ? -1.542 2.914 6.629 1 98.44 19 ILE B C 1
ATOM 1650 O O . ILE B 1 19 ? -1.158 3.195 5.492 1 98.44 19 ILE B O 1
ATOM 1654 N N . TYR B 1 20 ? -0.718 2.98 7.723 1 98.31 20 TYR B N 1
ATOM 1655 C CA . TYR B 1 20 ? 0.616 3.564 7.641 1 98.31 20 TYR B CA 1
ATOM 1656 C C . TYR B 1 20 ? 1.514 2.746 6.719 1 98.31 20 TYR B C 1
ATOM 1658 O O . TYR B 1 20 ? 2.221 3.305 5.879 1 98.31 20 TYR B O 1
ATOM 1666 N N . PRO B 1 21 ? 1.445 1.379 6.777 1 98.12 21 PRO B N 1
ATOM 1667 C CA . PRO B 1 21 ? 2.289 0.626 5.844 1 98.12 21 PRO B CA 1
ATOM 1668 C C . PRO B 1 21 ? 1.922 0.875 4.383 1 98.12 21 PRO B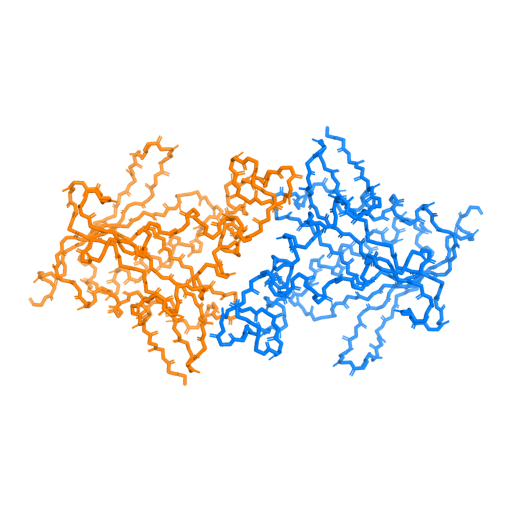 C 1
ATOM 1670 O O . PRO B 1 21 ? 2.789 0.818 3.508 1 98.12 21 PRO B O 1
ATOM 1673 N N . LEU B 1 22 ? 0.641 1.116 4.129 1 98.56 22 LEU B N 1
ATOM 1674 C CA . LEU B 1 22 ? 0.191 1.426 2.775 1 98.56 22 LEU B CA 1
ATOM 1675 C C . LEU B 1 22 ? 0.814 2.727 2.279 1 98.56 22 LEU B C 1
ATOM 1677 O O . LEU B 1 22 ? 1.229 2.818 1.121 1 98.56 22 LEU B O 1
ATOM 1681 N N . TYR B 1 23 ? 0.93 3.652 3.24 1 98.19 23 TYR B N 1
ATOM 1682 C CA . TYR B 1 23 ? 1.563 4.941 2.979 1 98.19 23 TYR B CA 1
ATOM 1683 C C . TYR B 1 23 ? 3.031 4.762 2.613 1 98.19 23 TYR B C 1
ATOM 1685 O O . TYR B 1 23 ? 3.498 5.301 1.607 1 98.19 23 TYR B O 1
ATOM 1693 N N . LEU B 1 24 ? 3.707 4.008 3.348 1 97.56 24 LEU B N 1
ATOM 1694 C CA . LEU B 1 24 ? 5.129 3.783 3.119 1 97.56 24 LEU B CA 1
ATOM 1695 C C . LEU B 1 24 ? 5.363 3.076 1.787 1 97.56 24 LEU B C 1
ATOM 1697 O O . LEU B 1 24 ? 6.312 3.395 1.067 1 97.56 24 LEU B O 1
ATOM 1701 N N . HIS B 1 25 ? 4.488 2.18 1.462 1 98.06 25 HIS B N 1
ATOM 1702 C CA . HIS B 1 25 ? 4.582 1.487 0.181 1 98.06 25 HIS B CA 1
ATOM 1703 C C . HIS B 1 25 ? 4.355 2.447 -0.981 1 98.06 25 HIS B C 1
ATOM 1705 O O . HIS B 1 25 ? 5.07 2.398 -1.982 1 98.06 25 HIS B O 1
ATOM 1711 N N . ASP B 1 26 ? 3.383 3.328 -0.87 1 96 26 ASP B N 1
ATOM 1712 C CA . ASP B 1 26 ? 3.15 4.34 -1.896 1 96 26 ASP B CA 1
ATOM 1713 C C . ASP B 1 26 ? 4.379 5.23 -2.08 1 96 26 ASP B C 1
ATOM 1715 O O . ASP B 1 26 ? 4.766 5.535 -3.209 1 96 26 ASP B O 1
ATOM 1719 N N . LEU B 1 27 ? 5.039 5.617 -0.959 1 94 27 LEU B N 1
ATOM 1720 C CA . LEU B 1 27 ? 6.223 6.473 -1.003 1 94 27 LEU B CA 1
ATOM 1721 C C . LEU B 1 27 ? 7.379 5.766 -1.708 1 94 27 LEU B C 1
ATOM 1723 O O . LEU B 1 27 ? 8.188 6.41 -2.379 1 94 27 LEU B O 1
ATOM 1727 N N . SER B 1 28 ? 7.402 4.484 -1.586 1 94.31 28 SER B N 1
ATOM 1728 C CA . SER B 1 28 ? 8.508 3.707 -2.131 1 94.31 28 SER B CA 1
ATOM 1729 C C . SER B 1 28 ? 8.539 3.775 -3.654 1 94.31 28 SER B C 1
ATOM 1731 O O . SER B 1 28 ? 9.578 3.553 -4.273 1 94.31 28 SER B O 1
ATOM 1733 N N . GLU B 1 29 ? 7.371 4 -4.254 1 88.06 29 GLU B N 1
ATOM 1734 C CA . GLU B 1 29 ? 7.316 4.172 -5.703 1 88.06 29 GLU B CA 1
ATOM 1735 C C . GLU B 1 29 ? 8.156 5.363 -6.148 1 88.06 29 GLU B C 1
ATOM 1737 O O . GLU B 1 29 ? 8.758 5.336 -7.223 1 88.06 29 GLU B O 1
ATOM 1742 N N . HIS B 1 30 ? 8.32 6.363 -5.277 1 85.62 30 HIS B N 1
ATOM 1743 C CA . HIS B 1 30 ? 9.008 7.609 -5.602 1 85.62 30 HIS B CA 1
ATOM 1744 C C . HIS B 1 30 ? 10.461 7.574 -5.148 1 85.62 30 HIS B C 1
ATOM 1746 O O . HIS B 1 30 ? 11.344 8.07 -5.848 1 85.62 30 HIS B O 1
ATOM 1752 N N . TYR B 1 31 ? 10.672 6.918 -4.035 1 87.75 31 TYR B N 1
ATOM 1753 C CA . TYR B 1 31 ? 11.992 7.02 -3.408 1 87.75 31 TYR B CA 1
ATOM 1754 C C . TYR B 1 31 ? 12.797 5.75 -3.637 1 87.75 31 TYR B C 1
ATOM 1756 O O . TYR B 1 31 ? 14.016 5.742 -3.457 1 87.75 31 TYR B O 1
ATOM 1764 N N . GLY B 1 32 ? 12.102 4.695 -3.951 1 89.94 32 GLY B N 1
ATOM 1765 C CA . GLY B 1 32 ? 12.789 3.451 -4.254 1 89.94 32 GLY B CA 1
ATOM 1766 C C . GLY B 1 32 ? 13.117 2.635 -3.02 1 89.94 32 GLY B C 1
ATOM 1767 O O . GLY B 1 32 ? 13.844 1.642 -3.102 1 89.94 32 GLY B O 1
ATOM 1768 N N . ASP B 1 33 ? 12.5 3.039 -1.883 1 93.56 33 ASP B N 1
ATOM 1769 C CA . ASP B 1 33 ? 12.766 2.309 -0.646 1 93.56 33 ASP B CA 1
ATOM 1770 C C . ASP B 1 33 ? 12.266 0.869 -0.741 1 93.56 33 ASP B C 1
ATOM 1772 O O . ASP B 1 33 ? 11.188 0.615 -1.279 1 93.56 33 ASP B O 1
ATOM 1776 N N . ILE B 1 34 ? 13.086 -0 -0.208 1 95.12 34 ILE B N 1
ATOM 1777 C CA . ILE B 1 34 ? 12.688 -1.403 -0.169 1 95.12 34 ILE B CA 1
ATOM 1778 C C . ILE B 1 34 ? 12.469 -1.838 1.278 1 95.12 34 ILE B C 1
ATOM 1780 O O . ILE B 1 34 ? 13.023 -1.238 2.203 1 95.12 34 ILE B O 1
ATOM 1784 N N . PRO B 1 35 ? 11.625 -2.824 1.515 1 96.56 35 PRO B N 1
ATOM 1785 C CA . PRO B 1 35 ? 11.398 -3.289 2.885 1 96.56 35 PRO B CA 1
ATOM 1786 C C . PRO B 1 35 ? 12.57 -4.105 3.432 1 96.56 35 PRO B C 1
ATOM 1788 O O . PRO B 1 35 ? 13.516 -4.402 2.695 1 96.56 35 PRO B O 1
ATOM 1791 N N . ASN B 1 36 ? 12.547 -4.344 4.711 1 96.94 36 ASN B N 1
ATOM 1792 C CA . ASN B 1 36 ? 13.531 -5.207 5.359 1 96.94 36 ASN B CA 1
ATOM 1793 C C . ASN B 1 36 ? 13.328 -6.668 4.977 1 96.94 36 ASN B C 1
ATOM 1795 O O . ASN B 1 36 ? 12.516 -6.984 4.105 1 96.94 36 ASN B O 1
ATOM 1799 N N . GLU B 1 37 ? 14.031 -7.594 5.57 1 96.75 37 GLU B N 1
ATOM 1800 C CA . GLU B 1 37 ? 14.07 -9 5.168 1 96.75 37 GLU B CA 1
ATOM 1801 C C . GLU B 1 37 ? 12.742 -9.688 5.457 1 96.75 37 GLU B C 1
ATOM 1803 O O . GLU B 1 37 ? 12.508 -10.812 4.996 1 96.75 37 GLU B O 1
ATOM 1808 N N . TYR B 1 38 ? 11.836 -9.023 6.168 1 97.5 38 TYR B N 1
ATOM 1809 C CA . TYR B 1 38 ? 10.539 -9.602 6.488 1 97.5 38 TYR B CA 1
ATOM 1810 C C . TYR B 1 38 ? 9.422 -8.898 5.719 1 97.5 38 TYR B C 1
ATOM 1812 O O . TYR B 1 38 ? 8.242 -9.133 5.977 1 97.5 38 TYR B O 1
ATOM 1820 N N . GLY B 1 39 ? 9.766 -7.965 4.82 1 97.56 39 GLY B N 1
ATOM 1821 C CA . GLY B 1 39 ? 8.758 -7.289 4.016 1 97.56 39 GLY B CA 1
ATOM 1822 C C . GLY B 1 39 ? 8.164 -6.074 4.699 1 97.56 39 GLY B C 1
ATOM 1823 O O . GLY B 1 39 ? 7.078 -5.621 4.336 1 97.56 39 GLY B O 1
ATOM 1824 N N . ILE B 1 40 ? 8.82 -5.594 5.711 1 97.56 40 ILE B N 1
ATOM 1825 C CA . ILE B 1 40 ? 8.375 -4.426 6.465 1 97.56 40 ILE B CA 1
ATOM 1826 C C . ILE B 1 40 ? 9.234 -3.217 6.105 1 97.56 40 ILE B C 1
ATOM 1828 O O . ILE B 1 40 ? 10.461 -3.305 6.09 1 97.56 40 ILE B O 1
ATOM 1832 N N . TYR B 1 41 ? 8.57 -2.084 5.797 1 96.88 41 TYR B N 1
ATOM 1833 C CA . TYR B 1 41 ? 9.305 -0.867 5.473 1 96.88 41 TYR B CA 1
ATOM 1834 C C . TYR B 1 41 ? 9.891 -0.234 6.727 1 96.88 41 TYR B C 1
ATOM 1836 O O . TYR B 1 41 ? 9.414 0.802 7.191 1 96.88 41 TYR B O 1
ATOM 1844 N N . GLU B 1 42 ? 10.844 -0.841 7.273 1 93.94 42 GLU B N 1
ATOM 1845 C CA . GLU B 1 42 ? 11.656 -0.413 8.406 1 93.94 42 GLU B CA 1
ATOM 1846 C C . GLU B 1 42 ? 13.094 -0.912 8.273 1 93.94 42 GLU B C 1
ATOM 1848 O O . GLU B 1 42 ? 13.336 -1.994 7.734 1 93.94 42 GLU B O 1
ATOM 1853 N N . GLU B 1 43 ? 13.961 -0.077 8.758 1 89.56 43 GLU B N 1
ATOM 1854 C CA . GLU B 1 43 ? 15.359 -0.489 8.719 1 89.56 43 GLU B CA 1
ATOM 1855 C C . GLU B 1 43 ? 15.641 -1.593 9.734 1 89.56 43 GLU B C 1
ATOM 1857 O O . GLU B 1 43 ? 16.375 -2.545 9.438 1 89.56 43 GLU B O 1
ATOM 1862 N N . GLU B 1 44 ? 15.109 -1.45 10.898 1 90.56 44 GLU B N 1
ATOM 1863 C CA . GLU B 1 44 ? 15.273 -2.449 11.945 1 90.56 44 GLU B CA 1
ATOM 1864 C C . GLU B 1 44 ? 14.562 -3.75 11.594 1 90.56 44 GLU B C 1
ATOM 1866 O O . GLU B 1 44 ? 13.562 -3.738 10.875 1 90.56 44 GLU B O 1
ATOM 1871 N N . PRO B 1 45 ? 15.18 -4.812 12.086 1 91.94 45 PRO B N 1
ATOM 1872 C CA . PRO B 1 45 ? 14.578 -6.113 11.773 1 91.94 45 PRO B CA 1
ATOM 1873 C C . PRO B 1 45 ? 13.266 -6.348 12.523 1 91.94 45 PRO B C 1
ATOM 1875 O O . PRO B 1 45 ? 13.242 -7.059 13.523 1 91.94 45 PRO B O 1
ATOM 1878 N N . MET B 1 46 ? 12.305 -5.707 12.062 1 94.25 46 MET B N 1
ATOM 1879 C CA . MET B 1 46 ? 10.953 -5.934 12.57 1 94.25 46 MET B CA 1
ATOM 1880 C C . MET B 1 46 ? 10.25 -7.031 11.766 1 94.25 46 MET B C 1
ATOM 1882 O O . MET B 1 46 ? 10.148 -6.941 10.547 1 94.25 46 MET B O 1
ATOM 1886 N N . LYS B 1 47 ? 9.727 -7.984 12.461 1 96.06 47 LYS B N 1
ATOM 1887 C CA . LYS B 1 47 ? 9.297 -9.211 11.797 1 96.06 47 LYS B CA 1
ATOM 1888 C C . LYS B 1 47 ? 7.82 -9.133 11.414 1 96.06 47 LYS B C 1
ATOM 1890 O O . LYS B 1 47 ? 7.367 -9.859 10.523 1 96.06 47 LYS B O 1
ATOM 1895 N N . THR B 1 48 ? 7.055 -8.273 12.156 1 96.56 48 THR B N 1
ATOM 1896 C CA . THR B 1 48 ? 5.613 -8.266 11.938 1 96.56 48 THR B CA 1
ATOM 1897 C C . THR B 1 48 ? 5.082 -6.832 11.898 1 96.56 48 THR B C 1
ATOM 1899 O O . THR B 1 48 ? 5.711 -5.918 12.438 1 96.56 48 THR B O 1
ATOM 1902 N N . LEU B 1 49 ? 3.922 -6.652 11.305 1 95.81 49 LEU B N 1
ATOM 1903 C CA . LEU B 1 49 ? 3.262 -5.352 11.258 1 95.81 49 LEU B CA 1
ATOM 1904 C C . LEU B 1 49 ? 2.846 -4.906 12.656 1 95.81 49 LEU B C 1
ATOM 1906 O O . LEU B 1 49 ? 2.842 -3.709 12.953 1 95.81 49 LEU B O 1
ATOM 1910 N N . ALA B 1 50 ? 2.561 -5.84 13.523 1 94.38 50 ALA B N 1
ATOM 1911 C CA . ALA B 1 50 ? 2.25 -5.523 14.914 1 94.38 50 ALA B CA 1
ATOM 1912 C C . ALA B 1 50 ? 3.424 -4.832 15.594 1 94.38 50 ALA B C 1
ATOM 1914 O O . ALA B 1 50 ? 3.234 -3.889 16.375 1 94.38 50 ALA B O 1
ATOM 1915 N N . GLU B 1 51 ? 4.578 -5.312 15.305 1 94.94 51 GLU B N 1
ATOM 1916 C CA . GLU B 1 51 ? 5.77 -4.68 15.859 1 94.94 51 GLU B CA 1
ATOM 1917 C C . GLU B 1 51 ? 5.945 -3.262 15.328 1 94.94 51 GLU B C 1
ATOM 1919 O O . GLU B 1 51 ? 6.379 -2.367 16.047 1 94.94 51 GLU B O 1
ATOM 1924 N N . GLN B 1 52 ? 5.621 -3.039 14.102 1 94.81 52 GLN B N 1
ATOM 1925 C CA . GLN B 1 52 ? 5.758 -1.725 13.492 1 94.81 52 GLN B CA 1
ATOM 1926 C C . GLN B 1 52 ? 4.809 -0.715 14.125 1 94.81 52 GLN B C 1
ATOM 1928 O O . GLN B 1 52 ? 5.086 0.486 14.133 1 94.81 52 GLN B O 1
ATOM 1933 N N . TYR B 1 53 ? 3.682 -1.206 14.711 1 94.44 53 TYR B N 1
ATOM 1934 C CA . TYR B 1 53 ? 2.75 -0.343 15.43 1 94.44 53 TYR B CA 1
ATOM 1935 C C . TYR B 1 53 ? 3.477 0.496 16.469 1 94.44 53 TYR B C 1
ATOM 1937 O O . TYR B 1 53 ? 3.139 1.664 16.688 1 94.44 53 TYR B O 1
ATOM 1945 N N . GLU B 1 54 ? 4.465 -0.083 17.016 1 92.94 54 GLU B N 1
ATOM 1946 C CA . GLU B 1 54 ? 5.148 0.562 18.125 1 92.94 54 GLU B CA 1
ATOM 1947 C C . GLU B 1 54 ? 5.949 1.772 17.656 1 92.94 54 GLU B C 1
ATOM 1949 O O . GLU B 1 54 ? 6.117 2.74 18.406 1 92.94 54 GLU B O 1
ATOM 1954 N N . VAL B 1 55 ? 6.402 1.721 16.453 1 92.62 55 VAL B N 1
ATOM 1955 C CA . VAL B 1 55 ? 7.199 2.797 15.867 1 92.62 55 VAL B CA 1
ATOM 1956 C C . VAL B 1 55 ? 6.352 4.062 15.75 1 92.62 55 VAL B C 1
ATOM 1958 O O . VAL B 1 55 ? 6.863 5.176 15.891 1 92.62 55 VAL B O 1
ATOM 1961 N N . GLN B 1 56 ? 5.074 3.92 15.633 1 94.06 56 GLN B N 1
ATOM 1962 C CA . GLN B 1 56 ? 4.176 5.047 15.391 1 94.06 56 GLN B CA 1
ATOM 1963 C C . GLN B 1 56 ? 3.617 5.598 16.703 1 94.06 56 GLN B C 1
ATOM 1965 O O . GLN B 1 56 ? 2.896 6.598 16.703 1 94.06 56 GLN B O 1
ATOM 1970 N N . ASN B 1 57 ? 3.979 4.992 17.812 1 95.62 57 ASN B N 1
ATOM 1971 C CA . ASN B 1 57 ? 3.383 5.32 19.094 1 95.62 57 ASN B CA 1
ATOM 1972 C C . ASN B 1 57 ? 3.639 6.777 19.484 1 95.62 57 ASN B C 1
ATOM 1974 O O . ASN B 1 57 ? 2.818 7.402 20.156 1 95.62 57 ASN B O 1
ATOM 1978 N N . ILE B 1 58 ? 4.699 7.281 19.016 1 95.31 58 ILE B N 1
ATOM 1979 C CA . ILE B 1 58 ? 5.094 8.625 19.422 1 95.31 58 ILE B CA 1
ATOM 1980 C C . ILE B 1 58 ? 4.012 9.625 19.047 1 95.31 58 ILE B C 1
ATOM 1982 O O . ILE B 1 58 ? 3.758 10.586 19.766 1 95.31 58 ILE B O 1
ATOM 1986 N N . TRP B 1 59 ? 3.326 9.406 17.953 1 97.31 59 TRP B N 1
ATOM 1987 C CA . TRP B 1 59 ? 2.316 10.328 17.438 1 97.31 59 TRP B CA 1
ATOM 1988 C C . TRP B 1 59 ? 1.118 10.398 18.375 1 97.31 59 TRP B C 1
ATOM 1990 O O . TRP B 1 59 ? 0.333 11.352 18.328 1 97.31 59 TRP B O 1
ATOM 2000 N N . PHE B 1 60 ? 1.054 9.43 19.25 1 96.75 60 PHE B N 1
ATOM 2001 C CA . PHE B 1 60 ? -0.13 9.328 20.094 1 96.75 60 PHE B CA 1
ATOM 2002 C C . PHE B 1 60 ? 0.23 9.555 21.562 1 96.75 60 PHE B C 1
ATOM 2004 O O . PHE B 1 60 ? -0.643 9.523 22.438 1 96.75 60 PHE B O 1
ATOM 2011 N N . GLU B 1 61 ? 1.457 9.852 21.781 1 95.62 61 GLU B N 1
ATOM 2012 C CA . GLU B 1 61 ? 1.95 9.961 23.156 1 95.62 61 GLU B CA 1
ATOM 2013 C C . GLU B 1 61 ? 2.309 11.398 23.5 1 95.62 61 GLU B C 1
ATOM 2015 O O . GLU B 1 61 ? 2.758 11.688 24.609 1 95.62 61 GLU B O 1
ATOM 2020 N N . LYS B 1 62 ? 2.193 12.32 22.578 1 95.88 62 LYS B N 1
ATOM 2021 C CA . LYS B 1 62 ? 2.568 13.711 22.797 1 95.88 62 LYS B CA 1
ATOM 2022 C C . LYS B 1 62 ? 1.422 14.656 22.453 1 95.88 62 LYS B C 1
ATOM 2024 O O . LYS B 1 62 ? 1.536 15.461 21.516 1 95.88 62 LYS B O 1
ATOM 2029 N N . PRO B 1 63 ? 0.336 14.625 23.344 1 95 63 PRO B N 1
ATOM 2030 C CA . PRO B 1 63 ? -0.784 15.531 23.078 1 95 63 PRO B CA 1
ATOM 2031 C C . PRO B 1 63 ? -0.37 17 23.078 1 95 63 PRO B C 1
ATOM 2033 O O . PRO B 1 63 ? 0.504 17.406 23.844 1 95 63 PRO B O 1
ATOM 2036 N N . ASN B 1 64 ? -0.941 17.812 22.266 1 96.25 64 ASN B N 1
ATOM 2037 C CA . ASN B 1 64 ? -0.733 19.25 22.125 1 96.25 64 ASN B CA 1
ATOM 2038 C C . ASN B 1 64 ? 0.584 19.562 21.422 1 96.25 64 ASN B C 1
ATOM 2040 O O . ASN B 1 64 ? 0.985 20.734 21.328 1 96.25 64 ASN B O 1
ATOM 2044 N N . VAL B 1 65 ? 1.333 18.531 21.062 1 97.94 65 VAL B N 1
ATOM 2045 C CA . VAL B 1 65 ? 2.58 18.703 20.328 1 97.94 65 VAL B CA 1
ATOM 2046 C C . VAL B 1 65 ? 2.471 18.016 18.969 1 97.94 65 VAL B C 1
ATOM 2048 O O . VAL B 1 65 ? 2.855 18.609 17.953 1 97.94 65 VAL B O 1
ATOM 2051 N N . LEU B 1 66 ? 2.078 16.766 18.969 1 98.56 66 LEU B N 1
ATOM 2052 C CA . LEU B 1 66 ? 1.85 15.977 17.766 1 98.56 66 LEU B CA 1
ATOM 2053 C C . LEU B 1 66 ? 0.361 15.711 17.562 1 98.56 66 LEU B C 1
ATOM 2055 O O . LEU B 1 66 ? -0.338 15.328 18.516 1 98.56 66 LEU B O 1
ATOM 2059 N N . PHE B 1 67 ? -0.121 15.992 16.359 1 98.75 67 PHE B N 1
ATOM 2060 C CA . PHE B 1 67 ? -1.551 15.93 16.094 1 98.75 67 PHE B CA 1
ATOM 2061 C C . PHE B 1 67 ? -1.835 15 14.914 1 98.75 67 PHE B C 1
ATOM 2063 O O . PHE B 1 67 ? -1.859 15.438 13.758 1 98.75 67 PHE B O 1
ATOM 2070 N N . PRO B 1 68 ? -2.047 13.703 15.195 1 98.88 68 PRO B N 1
ATOM 2071 C CA . PRO B 1 68 ? -2.43 12.758 14.148 1 98.88 68 PRO B CA 1
ATOM 2072 C C . PRO B 1 68 ? -3.92 12.812 13.812 1 98.88 68 PRO B C 1
ATOM 2074 O O . PRO B 1 68 ? -4.746 12.352 14.602 1 98.88 68 PRO B O 1
ATOM 2077 N N . TYR B 1 69 ? -4.234 13.336 12.656 1 98.88 69 TYR B N 1
ATOM 2078 C CA . TYR B 1 69 ? -5.629 13.43 12.234 1 98.88 69 TYR B CA 1
ATOM 2079 C C . TYR B 1 69 ? -5.984 12.305 11.273 1 98.88 69 TYR B C 1
ATOM 2081 O O . TYR B 1 69 ? -5.234 12.016 10.336 1 98.88 69 TYR B O 1
ATOM 2089 N N . ILE B 1 70 ? -7.121 11.672 11.531 1 98.88 70 ILE B N 1
ATOM 2090 C CA . ILE B 1 70 ? -7.727 10.734 10.594 1 98.88 70 ILE B CA 1
ATOM 2091 C C . ILE B 1 70 ? -8.633 11.477 9.617 1 98.88 70 ILE B C 1
ATOM 2093 O O . ILE B 1 70 ? -9.438 12.32 10.023 1 98.88 70 ILE B O 1
ATOM 2097 N N . ILE B 1 71 ? -8.438 11.297 8.359 1 98.88 71 ILE B N 1
ATOM 2098 C CA . ILE B 1 71 ? -9.352 11.781 7.332 1 98.88 71 ILE B CA 1
ATOM 2099 C C . ILE B 1 71 ? -10.453 10.75 7.094 1 98.88 71 ILE B C 1
ATOM 2101 O O . ILE B 1 71 ? -10.164 9.578 6.816 1 98.88 71 ILE B O 1
ATOM 2105 N N . ARG B 1 72 ? -11.711 11.164 7.18 1 98.69 72 ARG B N 1
ATOM 2106 C CA . ARG B 1 72 ? -12.852 10.266 6.988 1 98.69 72 ARG B CA 1
ATOM 2107 C C . ARG B 1 72 ? -13.758 10.766 5.867 1 98.69 72 ARG B C 1
ATOM 2109 O O . ARG B 1 72 ? -13.969 11.969 5.715 1 98.69 72 ARG B O 1
ATOM 2116 N N . VAL B 1 73 ? -14.203 9.844 5.086 1 98.31 73 VAL B N 1
ATOM 2117 C CA . VAL B 1 73 ? -15.242 10.078 4.094 1 98.31 73 VAL B CA 1
ATOM 2118 C C . VAL B 1 73 ? -16.469 9.211 4.414 1 98.31 73 VAL B C 1
ATOM 2120 O O . VAL B 1 73 ? -16.375 7.98 4.438 1 98.31 73 VAL B O 1
ATOM 2123 N N . ASP B 1 74 ? -17.578 9.867 4.699 1 96.88 74 ASP B N 1
ATOM 2124 C CA . ASP B 1 74 ? -18.797 9.164 5.094 1 96.88 74 ASP B CA 1
ATOM 2125 C C . ASP B 1 74 ? -18.516 8.18 6.227 1 96.88 74 ASP B C 1
ATOM 2127 O O . ASP B 1 74 ? -18.875 7.004 6.145 1 96.88 74 ASP B O 1
ATOM 2131 N N . ASP B 1 75 ? -17.719 8.609 7.137 1 94.81 75 ASP B N 1
ATOM 2132 C CA . ASP B 1 75 ? -17.438 7.961 8.414 1 94.81 75 ASP B CA 1
ATOM 2133 C C . ASP B 1 75 ? -16.5 6.762 8.234 1 94.81 75 ASP B C 1
ATOM 2135 O O . ASP B 1 75 ? -16.328 5.957 9.148 1 94.81 75 ASP B O 1
ATOM 2139 N N . LYS B 1 76 ? -15.914 6.605 7.066 1 96.12 76 LYS B N 1
ATOM 2140 C CA . LYS B 1 76 ? -14.898 5.586 6.812 1 96.12 76 LYS B CA 1
ATOM 2141 C C . LYS B 1 76 ? -13.516 6.215 6.668 1 96.12 76 LYS B C 1
ATOM 2143 O O . LYS B 1 76 ? -13.375 7.301 6.105 1 96.12 76 LYS B O 1
ATOM 2148 N N . PRO B 1 77 ? -12.547 5.492 7.246 1 97.94 77 PRO B N 1
ATOM 2149 C CA . PRO B 1 77 ? -11.195 6.039 7.102 1 97.94 77 PRO B CA 1
ATOM 2150 C C . PRO B 1 77 ? -10.766 6.172 5.645 1 97.94 77 PRO B C 1
ATOM 2152 O O . PRO B 1 77 ? -10.93 5.234 4.859 1 97.94 77 PRO B O 1
ATOM 2155 N N . ALA B 1 78 ? -10.211 7.332 5.277 1 98.62 78 ALA B N 1
ATOM 2156 C CA . ALA B 1 78 ? -9.805 7.613 3.904 1 98.62 78 ALA B CA 1
ATOM 2157 C C . ALA B 1 78 ? -8.344 8.039 3.84 1 98.62 78 ALA B C 1
ATOM 2159 O O . ALA B 1 78 ? -7.777 8.18 2.754 1 98.62 78 ALA B O 1
ATOM 2160 N N . GLY B 1 79 ? -7.688 8.242 4.914 1 98.81 79 GLY B N 1
ATOM 2161 C CA . GLY B 1 79 ? -6.309 8.695 4.98 1 98.81 79 GLY B CA 1
ATOM 2162 C C . GLY B 1 79 ? -5.953 9.336 6.312 1 98.81 79 GLY B C 1
ATOM 2163 O O . GLY B 1 79 ? -6.652 9.125 7.309 1 98.81 79 GLY B O 1
ATOM 2164 N N . PHE B 1 80 ? -4.762 10.023 6.332 1 98.94 80 PHE B N 1
ATOM 2165 C CA . PHE B 1 80 ? -4.367 10.727 7.547 1 98.94 80 PHE B CA 1
ATOM 2166 C C . PHE B 1 80 ? -3.5 11.938 7.215 1 98.94 80 PHE B C 1
ATOM 2168 O O . PHE B 1 80 ? -2.975 12.047 6.105 1 98.94 80 PHE B O 1
ATOM 2175 N N . ILE B 1 81 ? -3.455 12.852 8.055 1 98.88 81 ILE B N 1
ATOM 2176 C CA . ILE B 1 81 ? -2.527 13.984 8.055 1 98.88 81 ILE B CA 1
ATOM 2177 C C . ILE B 1 81 ? -1.885 14.125 9.43 1 98.88 81 ILE B C 1
ATOM 2179 O O . ILE B 1 81 ? -2.582 14.164 10.445 1 98.88 81 ILE B O 1
ATOM 2183 N N . LEU B 1 82 ? -0.562 14.109 9.5 1 98.81 82 LEU B N 1
ATOM 2184 C CA . LEU B 1 82 ? 0.194 14.188 10.742 1 98.81 82 LEU B CA 1
ATOM 2185 C C . LEU B 1 82 ? 0.842 15.555 10.906 1 98.81 82 LEU B C 1
ATOM 2187 O O . LEU B 1 82 ? 1.696 15.938 10.102 1 98.81 82 LEU B O 1
ATOM 2191 N N . ILE B 1 83 ? 0.441 16.266 11.914 1 98.81 83 ILE B N 1
ATOM 2192 C CA . ILE B 1 83 ? 0.915 17.625 12.141 1 98.81 83 ILE B CA 1
ATOM 2193 C C . ILE B 1 83 ? 1.848 17.641 13.352 1 98.81 83 ILE B C 1
ATOM 2195 O O . ILE B 1 83 ? 1.537 17.062 14.391 1 98.81 83 ILE B O 1
ATOM 2199 N N . ALA B 1 84 ? 2.943 18.25 13.18 1 98.62 84 ALA B N 1
ATOM 2200 C CA . ALA B 1 84 ? 3.906 18.375 14.273 1 98.62 84 ALA B CA 1
ATOM 2201 C C . ALA B 1 84 ? 4.109 19.828 14.664 1 98.62 84 ALA B C 1
ATOM 2203 O O . ALA B 1 84 ? 3.955 20.734 13.836 1 98.62 84 ALA B O 1
ATOM 2204 N N . THR B 1 85 ? 4.363 20.094 15.867 1 98.44 85 THR B N 1
ATOM 2205 C CA . THR B 1 85 ? 4.832 21.375 16.391 1 98.44 85 THR B CA 1
ATOM 2206 C C . THR B 1 85 ? 6.199 21.219 17.047 1 98.44 85 THR B C 1
ATOM 2208 O O . THR B 1 85 ? 6.793 20.141 17.016 1 98.44 85 THR B O 1
ATOM 2211 N N . ALA B 1 86 ? 6.723 22.344 17.516 1 96.81 86 ALA B N 1
ATOM 2212 C CA . ALA B 1 86 ? 8.016 22.297 18.203 1 96.81 86 ALA B CA 1
ATOM 2213 C C . ALA B 1 86 ? 8.016 21.25 19.312 1 96.81 86 ALA B C 1
ATOM 2215 O O . ALA B 1 86 ? 7.031 21.109 20.031 1 96.81 86 ALA B O 1
ATOM 2216 N N . PRO B 1 87 ? 9.062 20.438 19.469 1 97.25 87 PRO B N 1
ATOM 2217 C CA . PRO B 1 87 ? 10.367 20.484 18.812 1 97.25 87 PRO B CA 1
ATOM 2218 C C . PRO B 1 87 ? 10.445 19.578 17.578 1 97.25 87 PRO B C 1
ATOM 2220 O O . PRO B 1 87 ? 11.523 19.391 17.016 1 97.25 87 PRO B O 1
ATOM 2223 N N . TYR B 1 88 ? 9.312 19.062 17.125 1 96.44 88 TYR B N 1
ATOM 2224 C CA . TYR B 1 88 ? 9.312 18.109 16.031 1 96.44 88 TYR B CA 1
ATOM 2225 C C . TYR B 1 88 ? 9.055 18.797 14.695 1 96.44 88 TYR B C 1
ATOM 2227 O O . TYR B 1 88 ? 8.844 18.141 13.672 1 96.44 88 TYR B O 1
ATOM 2235 N N . ALA B 1 89 ? 8.992 20.078 14.672 1 96.25 89 ALA B N 1
ATOM 2236 C CA . ALA B 1 89 ? 8.789 20.891 13.477 1 96.25 89 ALA B CA 1
ATOM 2237 C C . ALA B 1 89 ? 10.008 21.781 13.227 1 96.25 89 ALA B C 1
ATOM 2239 O O . ALA B 1 89 ? 10.805 22.047 14.133 1 96.25 89 ALA B O 1
ATOM 2240 N N . PRO B 1 90 ? 10.156 22.188 11.914 1 93.94 90 PRO B N 1
ATOM 2241 C CA . PRO B 1 90 ? 11.188 23.188 11.672 1 93.94 90 PRO B CA 1
ATOM 2242 C C . PRO B 1 90 ? 11.055 24.406 12.586 1 93.94 90 PRO B C 1
ATOM 2244 O O . PRO B 1 90 ? 9.938 24.828 12.898 1 93.94 90 PRO B O 1
ATOM 2247 N N . LYS B 1 91 ? 12.148 25.031 12.93 1 94.31 91 LYS B N 1
ATOM 2248 C CA . LYS B 1 91 ? 12.18 26.156 13.852 1 94.31 91 LYS B CA 1
ATOM 2249 C C . LYS B 1 91 ? 11.398 27.344 13.289 1 94.31 91 LYS B C 1
ATOM 2251 O O . LYS B 1 91 ? 10.859 28.156 14.047 1 94.31 91 LYS B O 1
ATOM 2256 N N . THR B 1 92 ? 11.266 27.406 12.062 1 93.56 92 THR B N 1
ATOM 2257 C CA . THR B 1 92 ? 10.664 28.562 11.398 1 93.56 92 THR B CA 1
ATOM 2258 C C . THR B 1 92 ? 9.141 28.438 11.375 1 93.56 92 THR B C 1
ATOM 2260 O O . THR B 1 92 ? 8.445 29.359 10.953 1 93.56 92 THR B O 1
ATOM 2263 N N . SER B 1 93 ? 8.633 27.312 11.781 1 96.25 93 SER B N 1
ATOM 2264 C CA . SER B 1 93 ? 7.188 27.109 11.656 1 96.25 93 SER B CA 1
ATOM 2265 C C . SER B 1 93 ? 6.555 26.781 13.008 1 96.25 93 SER B C 1
ATOM 2267 O O . SER B 1 93 ? 7.219 26.266 13.906 1 96.25 93 SER B O 1
ATOM 2269 N N . ASP B 1 94 ? 5.316 27.188 13.188 1 98.19 94 ASP B N 1
ATOM 2270 C CA . ASP B 1 94 ? 4.504 26.781 14.336 1 98.19 94 ASP B CA 1
ATOM 2271 C C . ASP B 1 94 ? 3.902 25.391 14.117 1 98.19 94 ASP B C 1
ATOM 2273 O O . ASP B 1 94 ? 3.785 24.609 15.062 1 98.19 94 ASP B O 1
ATOM 2277 N N . TYR B 1 95 ? 3.521 25.125 12.875 1 98.56 95 TYR B N 1
ATOM 2278 C CA . TYR B 1 95 ? 2.881 23.875 12.477 1 98.56 95 TYR B CA 1
ATOM 2279 C C . TYR B 1 95 ? 3.516 23.312 11.211 1 98.56 95 TYR B C 1
ATOM 2281 O O . TYR B 1 95 ? 3.787 24.062 10.266 1 98.56 95 TYR B O 1
ATOM 2289 N N . TYR B 1 96 ? 3.762 22.031 11.281 1 98.56 96 TYR B N 1
ATOM 2290 C CA . TYR B 1 96 ? 4.449 21.328 10.195 1 98.56 96 TYR B CA 1
ATOM 2291 C C . TYR B 1 96 ? 3.668 20.109 9.742 1 98.56 96 TYR B C 1
ATOM 2293 O O . TYR B 1 96 ? 3.314 19.25 10.562 1 98.56 96 TYR B O 1
ATOM 2301 N N . VAL B 1 97 ? 3.312 20.094 8.43 1 98.62 97 VAL B N 1
ATOM 2302 C CA . VAL B 1 97 ? 2.725 18.875 7.898 1 98.62 97 VAL B CA 1
ATOM 2303 C C . VAL B 1 97 ? 3.807 17.812 7.727 1 98.62 97 VAL B C 1
ATOM 2305 O O . VAL B 1 97 ? 4.559 17.828 6.746 1 98.62 97 VAL B O 1
ATOM 2308 N N . ASN B 1 98 ? 3.814 16.922 8.625 1 97.75 98 ASN B N 1
ATOM 2309 C CA . ASN B 1 98 ? 4.832 15.875 8.617 1 97.75 98 ASN B CA 1
ATOM 2310 C C . ASN B 1 98 ? 4.535 14.812 7.566 1 97.75 98 ASN B C 1
ATOM 2312 O O . ASN B 1 98 ? 5.441 14.352 6.875 1 97.75 98 ASN B O 1
ATOM 2316 N N . GLU B 1 99 ? 3.338 14.367 7.496 1 97.62 99 GLU B N 1
ATOM 2317 C CA . GLU B 1 99 ? 2.887 13.352 6.551 1 97.62 99 GLU B CA 1
ATOM 2318 C C . GLU B 1 99 ? 1.448 13.609 6.109 1 97.62 99 GLU B C 1
ATOM 2320 O O . GLU B 1 99 ? 0.651 14.172 6.867 1 97.62 99 GLU B O 1
ATOM 2325 N N . PHE B 1 100 ? 1.143 13.258 4.945 1 98.56 100 PHE B N 1
ATOM 2326 C CA . PHE B 1 100 ? -0.189 13.336 4.355 1 98.56 100 PHE B CA 1
ATOM 2327 C C . PHE B 1 100 ? -0.441 12.148 3.432 1 98.56 100 PHE B C 1
ATOM 2329 O O . PHE B 1 100 ? 0.362 11.867 2.539 1 98.56 100 PHE B O 1
ATOM 2336 N N . PHE B 1 101 ? -1.562 11.477 3.668 1 98.69 101 PHE B N 1
ATOM 2337 C CA . PHE B 1 101 ? -1.81 10.266 2.896 1 98.69 101 PHE B CA 1
ATOM 2338 C C . PHE B 1 101 ? -3.301 10.078 2.645 1 98.69 101 PHE B C 1
ATOM 2340 O O . PHE B 1 101 ? -4.113 10.227 3.559 1 98.69 101 PHE B O 1
ATOM 2347 N N . LEU B 1 102 ? -3.643 9.82 1.4 1 98.5 102 LEU B N 1
ATOM 2348 C CA . LEU B 1 102 ? -4.984 9.406 1.01 1 98.5 102 LEU B CA 1
ATOM 2349 C C . LEU B 1 102 ? -4.961 8.016 0.385 1 98.5 102 LEU B C 1
ATOM 2351 O O . LEU B 1 102 ? -4.109 7.723 -0.459 1 98.5 102 LEU B O 1
ATOM 2355 N N . LEU B 1 103 ? -5.914 7.199 0.857 1 98.44 103 LEU B N 1
ATOM 2356 C CA . LEU B 1 103 ? -6.09 5.898 0.224 1 98.44 103 LEU B CA 1
ATOM 2357 C C . LEU B 1 103 ? -6.453 6.055 -1.249 1 98.44 103 LEU B C 1
ATOM 2359 O O . LEU B 1 103 ? -7.152 6.996 -1.624 1 98.44 103 LEU B O 1
ATOM 2363 N N . ARG B 1 104 ? -6.09 5.133 -2.053 1 96.19 104 ARG B N 1
ATOM 2364 C CA . ARG B 1 104 ? -6.109 5.23 -3.51 1 96.19 104 ARG B CA 1
ATOM 2365 C C . ARG B 1 104 ? -7.531 5.418 -4.027 1 96.19 104 ARG B C 1
ATOM 2367 O O . ARG B 1 104 ? -7.766 6.234 -4.922 1 96.19 104 ARG B O 1
ATOM 2374 N N . PRO B 1 105 ? -8.523 4.75 -3.465 1 94.94 105 PRO B N 1
ATOM 2375 C CA . PRO B 1 105 ? -9.859 4.91 -4.027 1 94.94 105 PRO B CA 1
ATOM 2376 C C . PRO B 1 105 ? -10.43 6.309 -3.807 1 94.94 105 PRO B C 1
ATOM 2378 O O . PRO B 1 105 ? -11.406 6.691 -4.453 1 94.94 105 PRO B O 1
ATOM 2381 N N . TYR B 1 106 ? -9.812 7.039 -2.939 1 97.06 106 TYR B N 1
ATOM 2382 C CA . TYR B 1 106 ? -10.359 8.336 -2.576 1 97.06 106 TYR B CA 1
ATOM 2383 C C . TYR B 1 106 ? -9.648 9.461 -3.324 1 97.06 106 TYR B C 1
ATOM 2385 O O . TYR B 1 106 ? -10.008 10.633 -3.189 1 97.06 106 TYR B O 1
ATOM 2393 N N . ARG B 1 107 ? -8.727 9.133 -4.141 1 96.44 107 ARG B N 1
ATOM 2394 C CA . ARG B 1 107 ? -7.918 10.141 -4.82 1 96.44 107 ARG B CA 1
ATOM 2395 C C . ARG B 1 107 ? -8.641 10.688 -6.051 1 96.44 107 ARG B C 1
ATOM 2397 O O . ARG B 1 107 ? -9.516 10.016 -6.602 1 96.44 107 ARG B O 1
ATOM 2404 N N . GLY B 1 108 ? -8.367 11.906 -6.383 1 94.31 108 GLY B N 1
ATOM 2405 C CA . GLY B 1 108 ? -8.938 12.523 -7.57 1 94.31 108 GLY B CA 1
ATOM 2406 C C . GLY B 1 108 ? -10.336 13.07 -7.352 1 94.31 108 GLY B C 1
ATOM 2407 O O . GLY B 1 108 ? -11.062 13.328 -8.312 1 94.31 108 GLY B O 1
ATOM 2408 N N . LYS B 1 109 ? -10.742 13.242 -6.098 1 95.31 109 LYS B N 1
ATOM 2409 C CA . LYS B 1 109 ? -12.109 13.664 -5.789 1 95.31 109 LYS B CA 1
ATOM 2410 C C . LYS B 1 109 ? -12.109 14.898 -4.891 1 95.31 109 LYS B C 1
ATOM 2412 O O . LYS B 1 109 ? -13.07 15.125 -4.148 1 95.31 109 LYS B O 1
ATOM 2417 N N . ASN B 1 110 ? -10.953 15.633 -4.828 1 96.88 110 ASN B N 1
ATOM 2418 C CA . ASN B 1 110 ? -10.797 16.875 -4.074 1 96.88 110 ASN B CA 1
ATOM 2419 C C . ASN B 1 110 ? -10.844 16.625 -2.568 1 96.88 110 ASN B C 1
ATOM 2421 O O . ASN B 1 110 ? -10.984 17.562 -1.783 1 96.88 110 ASN B O 1
ATOM 2425 N N . ILE B 1 111 ? -10.828 15.406 -2.164 1 98.5 111 ILE B N 1
ATOM 2426 C CA . ILE B 1 111 ? -10.922 15.039 -0.755 1 98.5 111 ILE B CA 1
ATOM 2427 C C . ILE B 1 111 ? -9.68 15.531 -0.016 1 98.5 111 ILE B C 1
ATOM 2429 O O . ILE B 1 111 ? -9.781 16.078 1.079 1 98.5 111 ILE B O 1
ATOM 2433 N N . GLY B 1 112 ? -8.531 15.328 -0.623 1 98.62 112 GLY B N 1
ATOM 2434 C CA . GLY B 1 112 ? -7.281 15.742 -0.002 1 98.62 112 GLY B CA 1
ATOM 2435 C C . GLY B 1 112 ? -7.227 17.234 0.295 1 98.62 112 GLY B C 1
ATOM 2436 O O . GLY B 1 112 ? -6.82 17.641 1.386 1 98.62 112 GLY B O 1
ATOM 2437 N N . GLU B 1 113 ? -7.637 17.984 -0.666 1 98.56 113 GLU B N 1
ATOM 2438 C CA . GLU B 1 113 ? -7.641 19.422 -0.497 1 98.56 113 GLU B CA 1
ATOM 2439 C C . GLU B 1 113 ? -8.562 19.844 0.645 1 98.56 113 GLU B C 1
ATOM 2441 O O . GLU B 1 113 ? -8.172 20.641 1.506 1 98.56 113 GLU B O 1
ATOM 2446 N N . ILE B 1 114 ? -9.742 19.344 0.657 1 98.75 114 ILE B N 1
ATOM 2447 C CA . ILE B 1 114 ? -10.727 19.672 1.681 1 98.75 114 ILE B CA 1
ATOM 2448 C C . ILE B 1 114 ? -10.195 19.281 3.057 1 98.75 114 ILE B C 1
ATOM 2450 O O . ILE B 1 114 ? -10.25 20.062 4 1 98.75 114 ILE B O 1
ATOM 2454 N N . ALA B 1 115 ? -9.633 18.094 3.178 1 98.81 115 ALA B N 1
ATOM 2455 C CA . ALA B 1 115 ? -9.117 17.594 4.449 1 98.81 115 ALA B CA 1
ATOM 2456 C C . ALA B 1 115 ? -7.957 18.453 4.953 1 98.81 115 ALA B C 1
ATOM 2458 O O . ALA B 1 115 ? -7.91 18.812 6.133 1 98.81 115 ALA B O 1
ATOM 2459 N N . ALA B 1 116 ? -7.02 18.75 4.047 1 98.81 116 ALA B N 1
ATOM 2460 C CA . ALA B 1 116 ? -5.879 19.578 4.43 1 98.81 116 ALA B CA 1
ATOM 2461 C C . ALA B 1 116 ? -6.336 20.922 4.969 1 98.81 116 ALA B C 1
ATOM 2463 O O . ALA B 1 116 ? -5.879 21.375 6.027 1 98.81 116 ALA B O 1
ATOM 2464 N N . LYS B 1 117 ? -7.25 21.531 4.289 1 98.75 117 LYS B N 1
ATOM 2465 C CA . LYS B 1 117 ? -7.746 22.844 4.688 1 98.75 117 LYS B CA 1
ATOM 2466 C C . LYS B 1 117 ? -8.461 22.781 6.031 1 98.75 117 LYS B C 1
ATOM 2468 O O . LYS B 1 117 ? -8.336 23.688 6.852 1 98.75 117 LYS B O 1
ATOM 2473 N N . GLN B 1 118 ? -9.25 21.719 6.203 1 98.75 118 GLN B N 1
ATOM 2474 C CA . GLN B 1 118 ? -9.891 21.531 7.5 1 98.75 118 GLN B CA 1
ATOM 2475 C C . GLN B 1 118 ? -8.859 21.531 8.625 1 98.75 118 GLN B C 1
ATOM 2477 O O . GLN B 1 118 ? -9.086 22.109 9.688 1 98.75 118 GLN B O 1
ATOM 2482 N N . VAL B 1 119 ? -7.742 20.891 8.391 1 98.81 119 VAL B N 1
ATOM 2483 C CA . VAL B 1 119 ? -6.715 20.781 9.422 1 98.81 119 VAL B CA 1
ATOM 2484 C C . VAL B 1 119 ? -6.012 22.125 9.586 1 98.81 119 VAL B C 1
ATOM 2486 O O . VAL B 1 119 ? -5.75 22.562 10.711 1 98.81 119 VAL B O 1
ATOM 2489 N N . PHE B 1 120 ? -5.746 22.797 8.477 1 98.62 120 PHE B N 1
ATOM 2490 C CA . PHE B 1 120 ? -5.156 24.125 8.547 1 98.62 120 PHE B CA 1
ATOM 2491 C C . PHE B 1 120 ? -6.016 25.047 9.398 1 98.62 120 PHE B C 1
ATOM 2493 O O . PHE B 1 120 ? -5.496 25.859 10.18 1 98.62 120 PHE B O 1
ATOM 2500 N N . ASP B 1 121 ? -7.273 24.922 9.281 1 98.19 121 ASP B N 1
ATOM 2501 C CA . ASP B 1 121 ? -8.219 25.812 9.953 1 98.19 121 ASP B CA 1
ATOM 2502 C C . ASP B 1 121 ? -8.195 25.594 11.469 1 98.19 121 ASP B C 1
ATOM 2504 O O . ASP B 1 121 ? -8.672 26.438 12.227 1 98.19 121 ASP B O 1
ATOM 2508 N N . LYS B 1 122 ? -7.66 24.531 11.859 1 97.75 122 LYS B N 1
ATOM 2509 C CA . LYS B 1 122 ? -7.703 24.172 13.273 1 97.75 122 LYS B CA 1
ATOM 2510 C C . LYS B 1 122 ? -6.613 24.906 14.055 1 97.75 122 LYS B C 1
ATOM 2512 O O . LYS B 1 122 ? -6.672 24.984 15.281 1 97.75 122 LYS B O 1
ATOM 2517 N N . PHE B 1 123 ? -5.605 25.359 13.305 1 97.31 123 PHE B N 1
ATOM 2518 C CA . PHE B 1 123 ? -4.465 25.984 13.945 1 97.31 123 PHE B CA 1
ATOM 2519 C C . PHE B 1 123 ? -4.086 27.281 13.227 1 97.31 123 PHE B C 1
ATOM 2521 O O . PHE B 1 123 ? -3.996 27.312 12 1 97.31 123 PHE B O 1
ATOM 2528 N N . GLN B 1 124 ? -3.846 28.328 13.977 1 97.31 124 GLN B N 1
ATOM 2529 C CA . GLN B 1 124 ? -3.41 29.594 13.391 1 97.31 124 GLN B CA 1
ATOM 2530 C C . GLN B 1 124 ? -1.924 29.828 13.641 1 97.31 124 GLN B C 1
ATOM 2532 O O . GLN B 1 124 ? -1.443 29.672 14.766 1 97.31 124 GLN B O 1
ATOM 2537 N N . GLY B 1 125 ? -1.205 30.016 12.57 1 97.88 125 GLY B N 1
ATOM 2538 C CA . GLY B 1 125 ? 0.216 30.297 12.703 1 97.88 125 GLY B CA 1
ATOM 2539 C C . GLY B 1 125 ? 0.996 30.062 11.422 1 97.88 125 GLY B C 1
ATOM 2540 O O . GLY B 1 125 ? 0.422 30.062 10.336 1 97.88 125 GLY B O 1
ATOM 2541 N N . ARG B 1 126 ? 2.348 30.062 11.594 1 98.06 126 ARG B N 1
ATOM 2542 C CA . ARG B 1 126 ? 3.26 29.797 10.484 1 98.06 126 ARG B CA 1
ATOM 2543 C C . ARG B 1 126 ? 3.289 28.312 10.141 1 98.06 126 ARG B C 1
ATOM 2545 O O . ARG B 1 126 ? 3.621 27.484 10.984 1 98.06 126 ARG B O 1
ATOM 2552 N N . TRP B 1 127 ? 2.93 28.031 8.922 1 98.38 127 TRP B N 1
ATOM 2553 C CA . TRP B 1 127 ? 2.869 26.656 8.438 1 98.38 127 TRP B CA 1
ATOM 2554 C C . TRP B 1 127 ? 4.02 26.359 7.48 1 98.38 127 TRP B C 1
ATOM 2556 O O . TRP B 1 127 ? 4.414 27.219 6.695 1 98.38 127 TRP B O 1
ATOM 2566 N N . GLU B 1 128 ? 4.496 25.156 7.59 1 97.75 128 GLU B N 1
ATOM 2567 C CA . GLU B 1 128 ? 5.426 24.641 6.59 1 97.75 128 GLU B CA 1
ATOM 2568 C C . GLU B 1 128 ? 5.074 23.219 6.184 1 97.75 128 GLU B C 1
ATOM 2570 O O . GLU B 1 128 ? 4.598 22.438 7.008 1 97.75 128 GLU B O 1
ATOM 2575 N N . LEU B 1 129 ? 5.238 22.875 4.961 1 97 129 LEU B N 1
ATOM 2576 C CA . LEU B 1 129 ? 5.152 21.516 4.465 1 97 129 LEU B CA 1
ATOM 2577 C C . LEU B 1 129 ? 6.148 21.281 3.336 1 97 129 LEU B C 1
ATOM 2579 O O . LEU B 1 129 ? 6.461 22.203 2.576 1 97 129 LEU B O 1
ATOM 2583 N N . TYR B 1 130 ? 6.586 20.031 3.328 1 94.31 130 TYR B N 1
ATOM 2584 C CA . TYR B 1 130 ? 7.586 19.625 2.352 1 94.31 130 TYR B CA 1
ATOM 2585 C C . TYR B 1 130 ? 7.051 18.516 1.455 1 94.31 130 TYR B C 1
ATOM 2587 O O . TYR B 1 13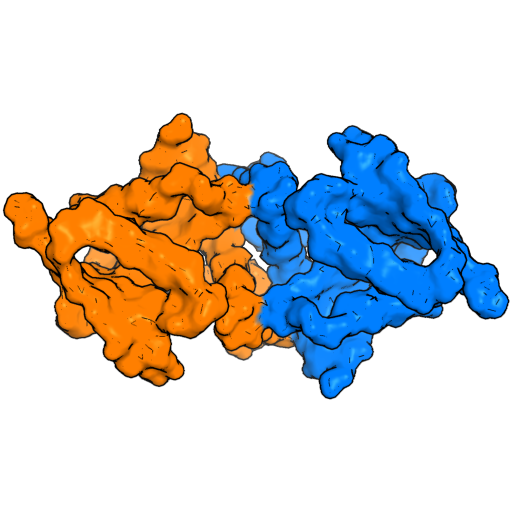0 ? 6.293 17.641 1.908 1 94.31 130 TYR B O 1
ATOM 2595 N N . THR B 1 131 ? 7.383 18.562 0.155 1 93.19 131 THR B N 1
ATOM 2596 C CA . THR B 1 131 ? 7.125 17.438 -0.729 1 93.19 131 THR B CA 1
ATOM 2597 C C . THR B 1 131 ? 8.312 17.203 -1.662 1 93.19 131 THR B C 1
ATOM 2599 O O . THR B 1 131 ? 9.156 18.078 -1.834 1 93.19 131 THR B O 1
ATOM 2602 N N . ASN B 1 132 ? 8.352 15.984 -2.156 1 88.81 132 ASN B N 1
ATOM 2603 C CA . ASN B 1 132 ? 9.438 15.617 -3.057 1 88.81 132 ASN B CA 1
ATOM 2604 C C . ASN B 1 132 ? 9.406 16.438 -4.34 1 88.81 132 ASN B C 1
ATOM 2606 O O . ASN B 1 132 ? 8.344 16.641 -4.926 1 88.81 132 ASN B O 1
ATOM 2610 N N . HIS B 1 133 ? 10.609 16.938 -4.816 1 86.19 133 HIS B N 1
ATOM 2611 C CA . HIS B 1 133 ? 10.68 17.859 -5.949 1 86.19 133 HIS B CA 1
ATOM 2612 C C . HIS B 1 133 ? 10.961 17.109 -7.246 1 86.19 133 HIS B C 1
ATOM 2614 O O . HIS B 1 133 ? 11.07 17.719 -8.312 1 86.19 133 HIS B O 1
ATOM 2620 N N . LEU B 1 134 ? 11.047 15.82 -7.164 1 83.19 134 LEU B N 1
ATOM 2621 C CA . LEU B 1 134 ? 11.461 15.023 -8.312 1 83.19 134 LEU B CA 1
ATOM 2622 C C . LEU B 1 134 ? 10.32 14.891 -9.32 1 83.19 134 LEU B C 1
ATOM 2624 O O . LEU B 1 134 ? 9.148 14.992 -8.961 1 83.19 134 LEU B O 1
ATOM 2628 N N . PRO B 1 135 ? 10.648 14.664 -10.594 1 84.62 135 PRO B N 1
ATOM 2629 C CA . PRO B 1 135 ? 9.656 14.586 -11.664 1 84.62 135 PRO B CA 1
ATOM 2630 C C . PRO B 1 135 ? 8.633 13.469 -11.445 1 84.62 135 PRO B C 1
ATOM 2632 O O . PRO B 1 135 ? 7.496 13.578 -11.906 1 84.62 135 PRO B O 1
ATOM 2635 N N . LYS B 1 136 ? 8.961 12.453 -10.68 1 83.31 136 LYS B N 1
ATOM 2636 C CA . LYS B 1 136 ? 8.055 11.336 -10.438 1 83.31 136 LYS B CA 1
ATOM 2637 C C . LYS B 1 136 ? 6.934 11.742 -9.477 1 83.31 136 LYS B C 1
ATOM 2639 O O . LYS B 1 136 ? 5.938 11.031 -9.352 1 83.31 136 LYS B O 1
ATOM 2644 N N . ASN B 1 137 ? 7.121 12.883 -8.875 1 89.62 137 ASN B N 1
ATOM 2645 C CA . ASN B 1 137 ? 6.152 13.328 -7.887 1 89.62 137 ASN B CA 1
ATOM 2646 C C . ASN B 1 137 ? 5.391 14.562 -8.359 1 89.62 137 ASN B C 1
ATOM 2648 O O . ASN B 1 137 ? 5.027 15.422 -7.559 1 89.62 137 ASN B O 1
ATOM 2652 N N . LEU B 1 138 ? 5.176 14.695 -9.633 1 91.88 138 LEU B N 1
ATOM 2653 C CA . LEU B 1 138 ? 4.512 15.875 -10.188 1 91.88 138 LEU B CA 1
ATOM 2654 C C . LEU B 1 138 ? 3.092 16 -9.648 1 91.88 138 LEU B C 1
ATOM 2656 O O . LEU B 1 138 ? 2.613 17.109 -9.398 1 91.88 138 LEU B O 1
ATOM 2660 N N . LYS B 1 139 ? 2.457 14.883 -9.469 1 93.06 139 LYS B N 1
ATOM 2661 C CA . LYS B 1 139 ? 1.094 14.906 -8.945 1 93.06 139 LYS B CA 1
ATOM 2662 C C . LYS B 1 139 ? 1.056 15.492 -7.539 1 93.06 139 LYS B C 1
ATOM 2664 O O . LYS B 1 139 ? 0.191 16.312 -7.227 1 93.06 139 LYS B O 1
ATOM 2669 N N . GLY B 1 140 ? 2.041 15.047 -6.664 1 94.69 140 GLY B N 1
ATOM 2670 C CA . GLY B 1 140 ? 2.113 15.578 -5.312 1 94.69 140 GLY B CA 1
ATOM 2671 C C . GLY B 1 140 ? 2.424 17.062 -5.27 1 94.69 140 GLY B C 1
ATOM 2672 O O . GLY B 1 140 ? 1.821 17.812 -4.492 1 94.69 140 GLY B O 1
ATOM 2673 N N . GLN B 1 141 ? 3.307 17.484 -6.152 1 95.31 141 GLN B N 1
ATOM 2674 C CA . GLN B 1 141 ? 3.666 18.891 -6.246 1 95.31 141 GLN B CA 1
ATOM 2675 C C . GLN B 1 141 ? 2.463 19.734 -6.637 1 95.31 141 GLN B C 1
ATOM 2677 O O . GLN B 1 141 ? 2.182 20.75 -6 1 95.31 141 GLN B O 1
ATOM 2682 N N . LYS B 1 142 ? 1.805 19.297 -7.652 1 96.75 142 LYS B N 1
ATOM 2683 C CA . LYS B 1 142 ? 0.632 20.016 -8.133 1 96.75 142 LYS B CA 1
ATOM 2684 C C . LYS B 1 142 ? -0.46 20.078 -7.066 1 96.75 142 LYS B C 1
ATOM 2686 O O . LYS B 1 142 ? -1.125 21.094 -6.898 1 96.75 142 LYS B O 1
ATOM 2691 N N . PHE B 1 143 ? -0.636 19 -6.395 1 97.88 143 PHE B N 1
ATOM 2692 C CA . PHE B 1 143 ? -1.629 18.922 -5.328 1 97.88 143 PHE B CA 1
ATOM 2693 C C . PHE B 1 143 ? -1.373 19.984 -4.27 1 97.88 143 PHE B C 1
ATOM 2695 O O . PHE B 1 143 ? -2.277 20.75 -3.912 1 97.88 143 PHE B O 1
ATOM 2702 N N . TRP B 1 144 ? -0.177 20.016 -3.754 1 97.88 144 TRP B N 1
ATOM 2703 C CA . TRP B 1 144 ? 0.121 20.938 -2.658 1 97.88 144 TRP B CA 1
ATOM 2704 C C . TRP B 1 144 ? 0.117 22.375 -3.139 1 97.88 144 TRP B C 1
ATOM 2706 O O . TRP B 1 144 ? -0.373 23.266 -2.443 1 97.88 144 TRP B O 1
ATOM 2716 N N . ARG B 1 145 ? 0.67 22.594 -4.293 1 97.75 145 ARG B N 1
ATOM 2717 C CA . ARG B 1 145 ? 0.64 23.938 -4.848 1 97.75 145 ARG B CA 1
ATOM 2718 C C . ARG B 1 145 ? -0.793 24.453 -4.98 1 97.75 145 ARG B C 1
ATOM 2720 O O . ARG B 1 145 ? -1.103 25.562 -4.57 1 97.75 145 ARG B O 1
ATOM 2727 N N . LYS B 1 146 ? -1.632 23.641 -5.52 1 98.19 146 LYS B N 1
ATOM 2728 C CA . LYS B 1 146 ? -3.041 23.984 -5.668 1 98.19 146 LYS B CA 1
ATOM 2729 C C . LYS B 1 146 ? -3.697 24.219 -4.309 1 98.19 146 LYS B C 1
ATOM 2731 O O . LYS B 1 146 ? -4.422 25.188 -4.121 1 98.19 146 LYS B O 1
ATOM 2736 N N . THR B 1 147 ? -3.463 23.312 -3.412 1 98.5 147 THR B N 1
ATOM 2737 C CA . THR B 1 147 ? -4.09 23.359 -2.096 1 98.5 147 THR B CA 1
ATOM 2738 C C . THR B 1 147 ? -3.66 24.594 -1.321 1 98.5 147 THR B C 1
ATOM 2740 O O . THR B 1 147 ? -4.504 25.344 -0.812 1 98.5 147 THR B O 1
ATOM 2743 N N . VAL B 1 148 ? -2.393 24.844 -1.3 1 98.5 148 VAL B N 1
ATOM 2744 C CA . VAL B 1 148 ? -1.861 25.969 -0.529 1 98.5 148 VAL B CA 1
ATOM 2745 C C . VAL B 1 148 ? -2.244 27.281 -1.199 1 98.5 148 VAL B C 1
ATOM 2747 O O . VAL B 1 148 ? -2.627 28.234 -0.524 1 98.5 148 VAL B O 1
ATOM 2750 N N . SER B 1 149 ? -2.146 27.281 -2.531 1 98.25 149 SER B N 1
ATOM 2751 C CA . SER B 1 149 ? -2.523 28.484 -3.264 1 98.25 149 SER B CA 1
ATOM 2752 C C . SER B 1 149 ? -3.982 28.859 -3.014 1 98.25 149 SER B C 1
ATOM 2754 O O . SER B 1 149 ? -4.297 30.016 -2.709 1 98.25 149 SER B O 1
ATOM 2756 N N . SER B 1 150 ? -4.82 27.938 -3.154 1 98 150 SER B N 1
ATOM 2757 C CA . SER B 1 150 ? -6.246 28.156 -2.953 1 98 150 SER B CA 1
ATOM 2758 C C . SER B 1 150 ? -6.547 28.531 -1.504 1 98 150 SER B C 1
ATOM 2760 O O . SER B 1 150 ? -7.383 29.391 -1.241 1 98 150 SER B O 1
ATOM 2762 N N . TYR B 1 151 ? -5.867 27.906 -0.572 1 98.31 151 TYR B N 1
ATOM 2763 C CA . TYR B 1 151 ? -6.113 28.141 0.847 1 98.31 151 TYR B CA 1
ATOM 2764 C C . TYR B 1 151 ? -5.688 29.547 1.248 1 98.31 151 TYR B C 1
ATOM 2766 O O . TYR B 1 151 ? -6.352 30.188 2.062 1 98.31 151 TYR B O 1
ATOM 2774 N N . THR B 1 152 ? -4.664 30.031 0.651 1 98.06 152 THR B N 1
ATOM 2775 C CA . THR B 1 152 ? -4.043 31.281 1.114 1 98.06 152 THR B CA 1
ATOM 2776 C C . THR B 1 152 ? -4.371 32.438 0.175 1 98.06 152 THR B C 1
ATOM 2778 O O . THR B 1 152 ? -3.863 33.531 0.346 1 98.06 152 THR B O 1
ATOM 2781 N N . ASN B 1 153 ? -5.133 32.125 -0.85 1 97.19 153 ASN B N 1
ATOM 2782 C CA . ASN B 1 153 ? -5.352 33.125 -1.9 1 97.19 153 ASN B CA 1
ATOM 2783 C C . ASN B 1 153 ? -4.035 33.594 -2.49 1 97.19 153 ASN B C 1
ATOM 2785 O O . ASN B 1 153 ? -3.793 34.812 -2.561 1 97.19 153 ASN B O 1
ATOM 2789 N N . ASN B 1 154 ? -3.172 32.625 -2.68 1 97.06 154 ASN B N 1
ATOM 2790 C CA . ASN B 1 154 ? -1.882 32.812 -3.338 1 97.06 154 ASN B CA 1
ATOM 2791 C C . ASN B 1 154 ? -0.894 33.531 -2.445 1 97.06 154 ASN B C 1
ATOM 2793 O O . ASN B 1 154 ? 0.118 34.062 -2.928 1 97.06 154 ASN B O 1
ATOM 2797 N N . ASN B 1 155 ? -1.235 33.656 -1.239 1 97.31 155 ASN B N 1
ATOM 2798 C CA . ASN B 1 155 ? -0.322 34.281 -0.286 1 97.31 155 ASN B CA 1
ATOM 2799 C C . ASN B 1 155 ? 0.52 33.219 0.445 1 97.31 155 ASN B C 1
ATOM 2801 O O . ASN B 1 155 ? 0.321 33 1.638 1 97.31 155 ASN B O 1
ATOM 2805 N N . TYR B 1 156 ? 1.451 32.656 -0.208 1 97.75 156 TYR B N 1
ATOM 2806 C CA . TYR B 1 156 ? 2.385 31.672 0.324 1 97.75 156 TYR B CA 1
ATOM 2807 C C . TYR B 1 156 ? 3.738 31.766 -0.37 1 97.75 156 TYR B C 1
ATOM 2809 O O . TYR B 1 156 ? 3.865 32.438 -1.405 1 97.75 156 TYR B O 1
ATOM 2817 N N . ASP B 1 157 ? 4.723 31.219 0.248 1 97 157 ASP B N 1
ATOM 2818 C CA . ASP B 1 157 ? 6.051 31.109 -0.346 1 97 157 ASP B CA 1
ATOM 2819 C C . ASP B 1 157 ? 6.348 29.672 -0.764 1 97 157 ASP B C 1
ATOM 2821 O O . ASP B 1 157 ? 6.016 28.719 -0.041 1 97 157 ASP B O 1
ATOM 2825 N N . GLU B 1 158 ? 6.844 29.516 -1.945 1 96.38 158 GLU B N 1
ATOM 2826 C CA . GLU B 1 158 ? 7.32 28.234 -2.455 1 96.38 158 GLU B CA 1
ATOM 2827 C C . GLU B 1 158 ? 8.805 28.281 -2.787 1 96.38 158 GLU B C 1
ATOM 2829 O O . GLU B 1 158 ? 9.266 29.219 -3.439 1 96.38 158 GLU B O 1
ATOM 2834 N N . SER B 1 159 ? 9.562 27.391 -2.254 1 93.75 159 SER B N 1
ATOM 2835 C CA . SER B 1 159 ? 10.992 27.359 -2.531 1 93.75 159 SER B CA 1
ATOM 2836 C C . SER B 1 159 ? 11.523 25.922 -2.492 1 93.75 159 SER B C 1
ATOM 2838 O O . SER B 1 159 ? 10.82 25 -2.062 1 93.75 159 SER B O 1
ATOM 2840 N N . THR B 1 160 ? 12.664 25.719 -3.105 1 90.31 160 THR B N 1
ATOM 2841 C CA . THR B 1 160 ? 13.375 24.453 -2.975 1 90.31 160 THR B CA 1
ATOM 2842 C C . THR B 1 160 ? 14.484 24.562 -1.936 1 90.31 160 THR B C 1
ATOM 2844 O O . THR B 1 160 ? 15.211 25.562 -1.9 1 90.31 160 THR B O 1
ATOM 2847 N N . GLY B 1 161 ? 14.484 23.703 -1.019 1 83.75 161 GLY B N 1
ATOM 2848 C CA . GLY B 1 161 ? 15.508 23.766 0.014 1 83.75 161 GLY B CA 1
ATOM 2849 C C . GLY B 1 161 ? 16.062 22.391 0.365 1 83.75 161 GLY B C 1
ATOM 2850 O O . GLY B 1 161 ? 15.438 21.375 0.1 1 83.75 161 GLY B O 1
ATOM 2851 N N . GLN B 1 162 ? 17.312 22.484 0.731 1 74.75 162 GLN B N 1
ATOM 2852 C CA . GLN B 1 162 ? 17.984 21.266 1.165 1 74.75 162 GLN B CA 1
ATOM 2853 C C . GLN B 1 162 ? 17.5 20.844 2.549 1 74.75 162 GLN B C 1
ATOM 2855 O O . GLN B 1 162 ? 17.438 21.656 3.471 1 74.75 162 GLN B O 1
ATOM 2860 N N . THR B 1 163 ? 16.938 19.734 2.512 1 67.88 163 THR B N 1
ATOM 2861 C CA . THR B 1 163 ? 16.641 19.125 3.803 1 67.88 163 THR B CA 1
ATOM 2862 C C . THR B 1 163 ? 17.703 18.078 4.152 1 67.88 163 THR B C 1
ATOM 2864 O O . THR B 1 163 ? 18.625 17.844 3.381 1 67.88 163 THR B O 1
ATOM 2867 N N . VAL B 1 164 ? 17.812 17.672 5.414 1 56.75 164 VAL B N 1
ATOM 2868 C CA . VAL B 1 164 ? 18.781 16.703 5.902 1 56.75 164 VAL B CA 1
ATOM 2869 C C . VAL B 1 164 ? 18.922 15.562 4.891 1 56.75 164 VAL B C 1
ATOM 2871 O O . VAL B 1 1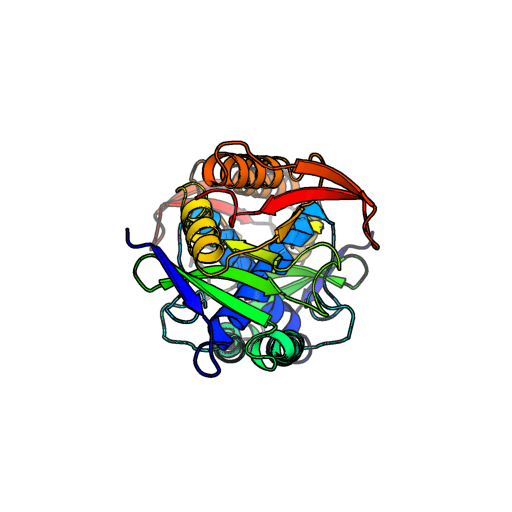64 ? 20.016 15.023 4.707 1 56.75 164 VAL B O 1
ATOM 2874 N N . HIS B 1 165 ? 17.938 15.25 4.199 1 59.84 165 HIS B N 1
ATOM 2875 C CA . HIS B 1 165 ? 18.031 14.039 3.393 1 59.84 165 HIS B CA 1
ATOM 2876 C C . HIS B 1 165 ? 18.047 14.367 1.903 1 59.84 165 HIS B C 1
ATOM 2878 O O . HIS B 1 165 ? 18.75 13.727 1.127 1 59.84 165 HIS B O 1
ATOM 2884 N N . GLU B 1 166 ? 17.281 15.289 1.472 1 71 166 GLU B N 1
ATOM 2885 C CA . GLU B 1 166 ? 17.156 15.578 0.046 1 71 166 GLU B CA 1
ATOM 2886 C C . GLU B 1 166 ? 16.547 16.953 -0.185 1 71 166 GLU B C 1
ATOM 2888 O O . GLU B 1 166 ? 16.031 17.578 0.747 1 71 166 GLU B O 1
ATOM 2893 N N . GLU B 1 167 ? 16.828 17.375 -1.323 1 84.75 167 GLU B N 1
ATOM 2894 C CA . GLU B 1 167 ? 16.156 18.609 -1.719 1 84.75 167 GLU B CA 1
ATOM 2895 C C . GLU B 1 167 ? 14.648 18.406 -1.786 1 84.75 167 GLU B C 1
ATOM 2897 O O . GLU B 1 167 ? 14.172 17.375 -2.26 1 84.75 167 GLU B O 1
ATOM 2902 N N . LYS B 1 168 ? 13.984 19.328 -1.078 1 92.12 168 LYS B N 1
ATOM 2903 C CA . LYS B 1 168 ? 12.531 19.25 -1.049 1 92.12 168 LYS B CA 1
ATOM 2904 C C . LYS B 1 168 ? 11.906 20.531 -1.573 1 92.12 168 LYS B C 1
ATOM 2906 O O . LYS B 1 168 ? 12.562 21.578 -1.611 1 92.12 168 LYS B O 1
ATOM 2911 N N . LEU B 1 169 ? 10.758 20.422 -2.131 1 94.56 169 LEU B N 1
ATOM 2912 C CA . LEU B 1 169 ? 9.883 21.562 -2.377 1 94.56 169 LEU B CA 1
ATOM 2913 C C . LEU B 1 169 ? 9.172 21.984 -1.096 1 94.56 169 LEU B C 1
ATOM 2915 O O . LEU B 1 169 ? 8.523 21.172 -0.436 1 94.56 169 LEU B O 1
ATOM 2919 N N . ILE B 1 170 ? 9.328 23.219 -0.729 1 95.88 170 ILE B N 1
ATOM 2920 C CA . ILE B 1 170 ? 8.875 23.719 0.565 1 95.88 170 ILE B CA 1
ATOM 2921 C C . ILE B 1 170 ? 7.773 24.75 0.36 1 95.88 170 ILE B C 1
ATOM 2923 O O . ILE B 1 170 ? 7.922 25.672 -0.45 1 95.88 170 ILE B O 1
ATOM 2927 N N . PHE B 1 171 ? 6.648 24.594 1.028 1 97.69 171 PHE B N 1
ATOM 2928 C CA . PHE B 1 171 ? 5.566 25.562 1.08 1 97.69 171 PHE B CA 1
ATOM 2929 C C . PHE B 1 171 ? 5.477 26.203 2.463 1 97.69 171 PHE B C 1
ATOM 2931 O O . PHE B 1 171 ? 5.477 25.5 3.475 1 97.69 171 PHE B O 1
ATOM 2938 N N . ARG B 1 172 ? 5.445 27.531 2.484 1 97.56 172 ARG B N 1
ATOM 2939 C CA . ARG B 1 172 ? 5.32 28.266 3.736 1 97.56 172 ARG B CA 1
ATOM 2940 C C . ARG B 1 172 ? 4.191 29.297 3.656 1 97.56 172 ARG B C 1
ATOM 2942 O O . ARG B 1 172 ? 4.02 29.953 2.633 1 97.56 172 ARG B O 1
ATOM 2949 N N . PHE B 1 173 ? 3.391 29.328 4.645 1 98.12 173 PHE B N 1
ATOM 2950 C CA . PHE B 1 173 ? 2.373 30.359 4.723 1 98.12 173 PHE B CA 1
ATOM 2951 C C . PHE B 1 173 ? 1.997 30.641 6.172 1 98.12 173 PHE B C 1
ATOM 2953 O O . PHE B 1 173 ? 2.35 29.875 7.07 1 98.12 173 PHE B O 1
ATOM 2960 N N . ASN B 1 174 ? 1.37 31.781 6.453 1 98 174 ASN B N 1
ATOM 2961 C CA . ASN B 1 174 ? 0.839 32.188 7.746 1 98 174 ASN B CA 1
ATOM 2962 C C . ASN B 1 174 ? -0.653 32.5 7.668 1 98 174 ASN B C 1
ATOM 2964 O O . ASN B 1 174 ? -1.057 33.5 7.051 1 98 174 ASN B O 1
ATOM 2968 N N . ASN B 1 175 ? -1.469 31.625 8.211 1 96.69 175 ASN B N 1
ATOM 2969 C CA . ASN B 1 175 ? -2.906 31.797 8.039 1 96.69 175 ASN B CA 1
ATOM 2970 C C . ASN B 1 175 ? -3.492 32.719 9.094 1 96.69 175 ASN B C 1
ATOM 2972 O O . ASN B 1 175 ? -4.699 32.969 9.117 1 96.69 175 ASN B O 1
ATOM 2976 N N . LYS B 1 176 ? -2.697 33.188 10.016 1 93.25 176 LYS B N 1
ATOM 2977 C CA . LYS B 1 176 ? -3.145 34.312 10.867 1 93.25 176 LYS B CA 1
ATOM 2978 C C . LYS B 1 176 ? -3.373 35.562 10.055 1 93.25 176 LYS B C 1
ATOM 2980 O O . LYS B 1 176 ? -4.223 36.406 10.406 1 93.25 176 LYS B O 1
ATOM 2985 N N . GLU B 1 177 ? -2.656 35.625 9.039 1 82.88 177 GLU B N 1
ATOM 2986 C CA . GLU B 1 177 ? -2.674 36.844 8.227 1 82.88 177 GLU B CA 1
ATOM 2987 C C . GLU B 1 177 ? -3.676 36.719 7.086 1 82.88 177 GLU B C 1
ATOM 2989 O O . GLU B 1 177 ? -3.84 37.656 6.301 1 82.88 177 GLU B O 1
ATOM 2994 N N . LEU B 1 178 ? -4.199 35.5 6.875 1 74.75 178 LEU B N 1
ATOM 2995 C CA . LEU B 1 178 ? -5.125 35.312 5.766 1 74.75 178 LEU B CA 1
ATOM 2996 C C . LEU B 1 178 ? -6.492 35.906 6.082 1 74.75 178 LEU B C 1
ATOM 2998 O O . LEU B 1 178 ? -7.254 36.25 5.176 1 74.75 178 LEU B O 1
ATOM 3002 N N . ARG B 1 179 ? -6.863 36.094 7.434 1 55.94 179 ARG B N 1
ATOM 3003 C CA . ARG B 1 179 ? -8.156 36.656 7.82 1 55.94 179 ARG B CA 1
ATOM 3004 C C . ARG B 1 179 ? -8.062 38.156 7.949 1 55.94 179 ARG B C 1
ATOM 3006 O O . ARG B 1 179 ? -7.012 38.688 8.297 1 55.94 179 ARG B O 1
#

InterPro domains:
  IPR000182 GNAT domain [PF00583] (50-146)
  IPR000182 GNAT domain [PS51186] (17-179)
  IPR016181 Acyl-CoA N-acyltransferase [SSF55729] (38-146)

Organism: NCBI:txid360422

Secondary structure (DSSP, 8-state):
--EEEEE--TTTHHHHHHHHHHHHHHHHHHH-----TTS-S-SS---SHHHHHHHTTHHHH-TTTEEEEEEEETTEEEEEEEEE-TTSS-TT-SEEEEEEEE-GGGTTSSHHHHHHHHHHTT--SEEEEEEE-SGGGHHHHHHHHHHHHHHHTT--EEEEEE-SSSEEEEEEEETTS--/--EEEEE--TTTHHHHHHHHHHHHHHHHHHH-----TTS-S-SS---SHHHHHGGGGHHHH-TTTEEEEEEEETTEEEEEEEEE-TTSS-TT-SEEEEEEEE-GGGTTSSHHHHHHHHHHTT--SEEEEEEE-SGGGHHHHHHHHHHHHHHHTT--EEEEEE-SSSEEEEEEEETTTT-

Solvent-accessible surface area (backbone atoms only — not comparable to full-atom values): 19680 Å² total; per-residue (Å²): 139,50,76,49,70,42,77,52,45,90,89,46,42,46,31,57,56,46,41,44,62,48,47,53,51,60,51,11,60,73,70,54,57,70,44,24,78,28,33,33,86,40,88,62,96,44,64,45,65,65,60,52,45,61,76,55,43,62,50,76,69,34,81,97,36,32,49,40,27,37,28,24,48,71,82,26,56,39,36,37,39,32,36,23,18,70,89,74,25,62,89,87,30,56,37,21,51,72,45,76,45,68,42,60,58,56,57,94,66,63,46,66,49,53,45,52,49,56,55,50,72,74,56,77,39,33,35,34,37,68,44,62,65,50,81,85,32,49,67,60,44,52,49,50,52,50,40,51,30,65,73,39,72,62,54,58,47,76,48,76,42,80,46,100,84,45,66,26,33,34,40,34,38,48,60,62,70,67,108,139,50,76,48,69,43,77,52,45,89,89,47,42,47,31,57,54,45,40,44,61,48,48,53,52,59,50,12,60,72,72,53,57,70,46,25,80,27,33,32,85,41,88,61,94,47,64,44,66,63,59,52,45,60,76,56,43,63,51,74,69,33,80,96,35,33,49,41,26,37,29,25,48,71,81,26,55,40,35,36,41,32,35,23,18,69,87,74,25,62,88,88,29,56,35,23,51,73,46,75,46,68,43,60,58,55,59,94,66,64,47,66,50,53,46,52,49,57,56,50,72,74,56,78,39,35,35,34,37,68,44,63,65,50,82,86,31,48,68,60,45,51,49,50,51,50,41,52,30,65,71,40,72,62,54,61,47,77,48,77,43,81,46,99,84,45,65,24,32,35,42,36,38,48,60,62,70,67,107

Sequence (358 aa):
MKINTVLANNETSNIIKNIYPLYLHDLSEHYGDIPNEYGIYEEEPMKTLAEQYEVQNIWFEKPNVLFPYIIRVDDKPAGFILIATAPYAPKTSDYYVNEFFLLRPYRGKNIGEIAAKQVFDKFQGRWELYTNHLPKNLKGQKFWRKTVSSYTNNNYDESTGQTVHEEKLIFRFNNKELRMKINTVLANNETSNIIKNIYPLYLHDLSEHYGDIPNEYGIYEEEPMKTLAEQYEVQNIWFEKPNVLFPYIIRVDDKPAGFILIATAPYAPKTSDYYVNEFFLLRPYRGKNIGEIAAKQVFDKFQGRWELYTNHLPKNLKGQKFWRKTVSSYTNNNYDESTGQTVHEEKLIFRFNNKELR

Radius of gyration: 22.38 Å; Cα contacts (8 Å, |Δi|>4): 658; chains: 2; bounding box: 40×67×51 Å